Protein AF-A0A8J5V8P0-F1 (afdb_monomer_lite)

Structure (mmCIF, N/CA/C/O backbone):
data_AF-A0A8J5V8P0-F1
#
_entry.id   AF-A0A8J5V8P0-F1
#
loop_
_atom_site.group_PDB
_atom_site.id
_atom_site.type_symbol
_atom_site.label_atom_id
_atom_site.label_alt_id
_atom_site.label_comp_id
_atom_site.label_asym_id
_atom_site.label_entity_id
_atom_site.label_seq_id
_atom_site.pdbx_PDB_ins_code
_atom_site.Cartn_x
_atom_site.Cartn_y
_atom_site.Cartn_z
_atom_site.occupancy
_atom_site.B_iso_or_equiv
_atom_site.auth_seq_id
_atom_site.auth_comp_id
_atom_site.auth_asym_id
_atom_site.auth_atom_id
_atom_site.pdbx_PDB_model_num
ATOM 1 N N . MET A 1 1 ? 22.156 -5.885 4.836 1.00 33.47 1 MET A N 1
ATOM 2 C CA . MET A 1 1 ? 21.157 -5.401 3.864 1.00 33.47 1 MET A CA 1
ATOM 3 C C . MET A 1 1 ? 20.219 -6.574 3.662 1.00 33.47 1 MET A C 1
ATOM 5 O O . MET A 1 1 ? 20.551 -7.466 2.900 1.00 33.47 1 MET A O 1
ATOM 9 N N . HIS A 1 2 ? 19.222 -6.692 4.543 1.00 34.50 2 HIS A N 1
ATOM 10 C CA . HIS A 1 2 ? 18.381 -7.885 4.641 1.00 34.50 2 HIS A CA 1
ATOM 11 C C . HIS A 1 2 ? 17.241 -7.813 3.626 1.00 34.50 2 HIS A C 1
ATOM 13 O O . HIS A 1 2 ? 16.624 -6.762 3.478 1.00 34.50 2 HIS A O 1
ATOM 19 N N . ASP A 1 3 ? 17.103 -8.930 2.918 1.00 39.59 3 ASP A N 1
ATOM 20 C CA . ASP A 1 3 ? 15.927 -9.503 2.268 1.00 39.59 3 ASP A CA 1
ATOM 21 C C . ASP A 1 3 ? 14.736 -8.569 2.027 1.00 39.59 3 ASP A C 1
ATOM 23 O O . ASP A 1 3 ? 13.999 -8.210 2.939 1.00 39.59 3 ASP A O 1
ATOM 27 N N . MET A 1 4 ? 14.535 -8.182 0.766 1.00 44.69 4 MET A N 1
ATOM 28 C CA . MET A 1 4 ? 13.279 -7.572 0.312 1.00 44.69 4 MET A CA 1
ATOM 29 C C . MET A 1 4 ? 12.428 -8.575 -0.479 1.00 44.69 4 MET A C 1
ATOM 31 O O . MET A 1 4 ? 11.657 -8.164 -1.345 1.00 44.69 4 MET A O 1
ATOM 35 N N . SER A 1 5 ? 12.598 -9.880 -0.255 1.00 44.44 5 SER A N 1
ATOM 36 C CA . SER A 1 5 ? 11.731 -10.884 -0.873 1.00 44.44 5 SER A CA 1
ATOM 37 C C . SER A 1 5 ? 10.332 -10.908 -0.247 1.00 44.44 5 SER A C 1
ATOM 39 O O . SER A 1 5 ? 9.382 -11.322 -0.909 1.00 44.44 5 SER A O 1
ATOM 41 N N . ASP A 1 6 ? 10.174 -10.425 0.994 1.00 51.38 6 ASP A N 1
ATOM 42 C CA . ASP A 1 6 ? 9.028 -10.827 1.809 1.00 51.38 6 ASP A CA 1
ATOM 43 C C . ASP A 1 6 ? 8.170 -9.640 2.291 1.00 51.38 6 ASP A C 1
ATOM 45 O O . ASP A 1 6 ? 8.634 -8.655 2.869 1.00 51.38 6 ASP A O 1
ATOM 49 N N . VAL A 1 7 ? 6.865 -9.774 2.027 1.00 54.25 7 VAL A N 1
ATOM 50 C CA . VAL A 1 7 ? 5.741 -8.956 2.505 1.00 54.25 7 VAL A CA 1
ATOM 51 C C . VAL A 1 7 ? 5.763 -7.512 2.040 1.00 54.25 7 VAL A C 1
ATOM 53 O O . VAL A 1 7 ? 5.913 -6.593 2.833 1.00 54.25 7 VAL A O 1
ATOM 56 N N . ALA A 1 8 ? 5.479 -7.311 0.755 1.00 61.09 8 ALA A N 1
ATOM 57 C CA . ALA A 1 8 ? 4.947 -6.037 0.304 1.00 61.09 8 ALA A CA 1
ATOM 58 C C . ALA A 1 8 ? 3.469 -5.921 0.750 1.00 61.09 8 ALA A C 1
ATOM 60 O O . ALA A 1 8 ? 2.645 -6.774 0.413 1.00 61.09 8 ALA A O 1
ATOM 61 N N . ALA A 1 9 ? 3.147 -4.916 1.564 1.00 60.56 9 ALA A N 1
ATOM 62 C CA . ALA A 1 9 ? 1.804 -4.622 2.040 1.00 60.56 9 ALA A CA 1
ATOM 63 C C . ALA A 1 9 ? 1.258 -3.369 1.361 1.00 60.56 9 ALA A C 1
ATOM 65 O O . ALA A 1 9 ? 1.939 -2.346 1.337 1.00 60.56 9 ALA A O 1
ATOM 66 N N . VAL A 1 10 ? 0.033 -3.451 0.833 1.00 64.38 10 VAL A N 1
ATOM 67 C CA . VAL A 1 10 ? -0.697 -2.280 0.329 1.00 64.38 10 VAL A CA 1
ATOM 68 C C . VAL A 1 10 ? -1.706 -1.825 1.369 1.00 64.38 10 VAL A C 1
ATOM 70 O O . VAL A 1 10 ? -2.590 -2.601 1.725 1.00 64.38 10 VAL A O 1
ATOM 73 N N . LEU A 1 11 ? -1.562 -0.585 1.845 1.00 67.50 11 LEU A N 1
ATOM 74 C CA . LEU A 1 11 ? -2.551 0.089 2.688 1.00 67.50 11 LEU A CA 1
ATOM 75 C C . LEU A 1 11 ? -3.525 0.866 1.811 1.00 67.50 11 LEU A C 1
ATOM 77 O O . LEU A 1 11 ? -3.065 1.704 1.033 1.00 67.50 11 LEU A O 1
ATOM 81 N N . ALA A 1 12 ? -4.831 0.644 1.974 1.00 66.19 12 ALA A N 1
ATOM 82 C CA . ALA A 1 12 ? -5.806 1.386 1.189 1.00 66.19 12 ALA A CA 1
ATOM 83 C C . ALA A 1 12 ? -7.107 1.749 1.898 1.00 66.19 12 ALA A C 1
ATOM 85 O O . ALA A 1 12 ? -7.633 0.923 2.642 1.00 66.19 12 ALA A O 1
ATOM 86 N N . ARG A 1 13 ? -7.554 3.001 1.658 1.00 67.81 13 ARG A N 1
ATOM 87 C CA . ARG A 1 13 ? -8.943 3.518 1.564 1.00 67.81 13 ARG A CA 1
ATOM 88 C C . ARG A 1 13 ? -9.085 5.002 1.929 1.00 67.81 13 ARG A C 1
ATOM 90 O O . ARG A 1 13 ? -8.246 5.557 2.638 1.00 67.81 13 ARG A O 1
ATOM 97 N N . HIS A 1 14 ? -10.208 5.588 1.523 1.00 52.59 14 HIS A N 1
ATOM 98 C CA . HIS A 1 14 ? -10.797 6.790 2.111 1.00 52.59 14 HIS A CA 1
ATOM 99 C C . HIS A 1 14 ? -12.323 6.708 1.934 1.00 52.59 14 HIS A C 1
ATOM 101 O O . HIS A 1 14 ? -12.788 6.353 0.863 1.00 52.59 14 HIS A O 1
ATOM 107 N N . ASP A 1 15 ? -13.081 6.995 2.998 1.00 54.34 15 ASP A N 1
ATOM 108 C CA . ASP A 1 15 ? -14.534 7.189 2.935 1.00 54.34 15 ASP A CA 1
ATOM 109 C C . ASP A 1 15 ? -14.851 8.593 3.452 1.00 54.34 15 ASP A C 1
ATOM 111 O O . ASP A 1 15 ? -14.668 8.913 4.634 1.00 54.34 15 ASP A O 1
ATOM 115 N N . GLY A 1 16 ? -15.344 9.435 2.546 1.00 51.09 16 GLY A N 1
ATOM 116 C CA . GLY A 1 16 ? -15.929 10.732 2.846 1.00 51.09 16 GLY A CA 1
ATOM 117 C C . GLY A 1 16 ? -17.328 10.586 3.443 1.00 51.09 16 GLY A C 1
ATOM 118 O O . GLY A 1 16 ? -18.313 10.853 2.768 1.00 51.09 16 GLY A O 1
ATOM 119 N N . ALA A 1 17 ? -17.434 10.199 4.715 1.00 39.53 17 ALA A N 1
ATOM 120 C CA . ALA A 1 17 ? -18.663 10.352 5.495 1.00 39.53 17 ALA A CA 1
ATOM 121 C C . ALA A 1 17 ? -18.361 10.436 7.003 1.00 39.53 17 ALA A C 1
ATOM 123 O O . ALA A 1 17 ? -18.169 9.433 7.679 1.00 39.53 17 ALA A O 1
ATOM 124 N N . GLY A 1 18 ? -18.325 11.667 7.525 1.00 43.88 18 GLY A N 1
ATOM 125 C CA . GLY A 1 18 ? -18.619 12.003 8.923 1.00 43.88 18 GLY A CA 1
ATOM 126 C C . GLY A 1 18 ? -17.993 11.139 10.025 1.00 43.88 18 GLY A C 1
ATOM 127 O O . GLY A 1 18 ? -18.714 10.463 10.754 1.00 43.88 18 GLY A O 1
ATOM 128 N N . VAL A 1 19 ? -16.684 11.255 10.265 1.00 42.09 19 VAL A N 1
ATOM 129 C CA . VAL A 1 19 ? -16.120 10.837 11.559 1.00 42.09 19 VAL A CA 1
ATOM 130 C C . VAL A 1 19 ? -16.446 11.919 12.589 1.00 42.09 19 VAL A C 1
ATOM 132 O O . VAL A 1 19 ? -15.831 12.988 12.620 1.00 42.09 19 VAL A O 1
ATOM 135 N N . GLY A 1 20 ? -17.444 11.649 13.432 1.00 34.03 20 GLY A N 1
ATOM 136 C CA . GLY A 1 20 ? -17.683 12.416 14.648 1.00 34.03 20 GLY A CA 1
ATOM 137 C C . GLY A 1 20 ? -16.396 12.499 15.470 1.00 34.03 20 GLY A C 1
ATOM 138 O O . GLY A 1 20 ? -15.723 11.494 15.695 1.00 34.03 20 GLY A O 1
ATOM 139 N N . ARG A 1 21 ? -16.032 13.712 15.899 1.00 29.33 21 ARG A N 1
ATOM 140 C CA . ARG A 1 21 ? -14.901 13.947 16.804 1.00 29.33 21 ARG A CA 1
ATOM 141 C C . ARG A 1 21 ? -15.061 13.078 18.054 1.00 29.33 21 ARG A C 1
ATOM 143 O O . ARG A 1 21 ? -15.864 13.397 18.927 1.00 29.33 21 ARG A O 1
ATOM 150 N N . VAL A 1 22 ? -14.257 12.028 18.179 1.00 31.70 22 VAL A N 1
ATOM 151 C CA . VAL A 1 22 ? -14.057 11.353 19.463 1.00 31.70 22 VAL A CA 1
ATOM 152 C C . VAL A 1 22 ? -13.066 12.196 20.260 1.00 31.70 22 VAL A C 1
ATOM 154 O O . VAL A 1 22 ? -11.859 12.163 20.027 1.00 31.70 22 VAL A O 1
ATOM 157 N N . SER A 1 23 ? -13.573 13.000 21.195 1.00 24.03 23 SER A N 1
ATOM 158 C CA . SER A 1 23 ? -12.731 13.654 22.198 1.00 24.03 23 SER A CA 1
ATOM 159 C C . SER A 1 23 ? -12.253 12.616 23.211 1.00 24.03 23 SER A C 1
ATOM 161 O O . SER A 1 23 ? -12.976 12.254 24.137 1.00 24.03 23 SER A O 1
ATOM 163 N N . VAL A 1 24 ? -11.010 12.160 23.064 1.00 30.67 24 VAL A N 1
ATOM 164 C CA . VAL A 1 24 ? -10.330 11.387 24.107 1.00 30.67 24 VAL A CA 1
ATOM 165 C C . VAL A 1 24 ? -9.897 12.354 25.209 1.00 30.67 24 VAL A C 1
ATOM 167 O O . VAL A 1 24 ? -8.993 13.169 25.032 1.00 30.67 24 VAL A O 1
ATOM 170 N N . ARG A 1 25 ? -10.566 12.283 26.363 1.00 27.81 25 ARG A N 1
ATOM 171 C CA . ARG A 1 25 ? -10.170 13.004 27.578 1.00 27.81 25 ARG A CA 1
ATOM 172 C C . ARG A 1 25 ? -9.088 12.190 28.289 1.00 27.81 25 ARG A C 1
ATOM 174 O O . ARG A 1 25 ? -9.376 11.130 28.840 1.00 27.81 25 ARG A O 1
ATOM 181 N N . ALA A 1 26 ? -7.853 12.684 28.285 1.00 28.78 26 ALA A N 1
ATOM 182 C CA . ALA A 1 26 ? -6.783 12.124 29.102 1.00 28.78 26 ALA A CA 1
ATOM 183 C C . ALA A 1 26 ? -7.114 12.319 30.594 1.00 28.78 26 ALA A C 1
ATOM 185 O O . ALA A 1 26 ? -7.345 13.446 31.035 1.00 28.78 26 ALA A O 1
ATOM 186 N N . ARG A 1 27 ? -7.135 11.234 31.377 1.00 30.73 27 ARG A N 1
ATOM 187 C CA . ARG A 1 27 ? -6.995 11.311 32.839 1.00 30.73 27 ARG A CA 1
ATOM 188 C C . ARG A 1 27 ? -5.546 11.020 33.194 1.00 30.73 27 ARG A C 1
ATOM 190 O O . ARG A 1 27 ? -4.988 10.024 32.743 1.00 30.73 27 ARG A O 1
ATOM 197 N N . SER A 1 28 ? -4.958 11.892 34.005 1.00 34.12 28 SER A N 1
ATOM 198 C CA . SER A 1 28 ? -3.708 11.618 34.699 1.00 34.12 28 SER A CA 1
ATOM 199 C C . SER A 1 28 ? -3.987 10.740 35.919 1.00 34.12 28 SER A C 1
ATOM 201 O O . SER A 1 28 ? -4.984 10.950 36.606 1.00 34.12 28 SER A O 1
ATOM 203 N N . GLN A 1 29 ? -3.100 9.779 36.186 1.00 32.50 29 GLN A N 1
ATOM 204 C CA . GLN A 1 29 ? -2.496 9.571 37.506 1.00 32.50 29 GLN A CA 1
ATOM 205 C C . GLN A 1 29 ? -1.379 8.512 37.438 1.00 32.50 29 GLN A C 1
ATOM 207 O O . GLN A 1 29 ? -1.622 7.356 37.123 1.00 32.50 29 GLN A O 1
ATOM 212 N N . GLY A 1 30 ? -0.156 8.975 37.729 1.00 30.94 30 GLY A N 1
ATOM 213 C CA . GLY A 1 30 ? 0.792 8.383 38.683 1.00 30.94 30 GLY A CA 1
ATOM 214 C C . GLY A 1 30 ? 1.362 6.979 38.453 1.00 30.94 30 GLY A C 1
ATOM 215 O O . GLY A 1 30 ? 0.676 5.988 38.658 1.00 30.94 30 GLY A O 1
ATOM 216 N N . GLY A 1 31 ? 2.683 6.914 38.224 1.00 28.61 31 GLY A N 1
ATOM 217 C CA . GLY A 1 31 ? 3.507 5.732 38.516 1.00 28.61 31 GLY A CA 1
ATOM 218 C C . GLY A 1 31 ? 4.572 5.437 37.460 1.00 28.61 31 GLY A C 1
ATOM 219 O O . GLY A 1 31 ? 4.345 4.635 36.560 1.00 28.61 31 GLY A O 1
ATOM 220 N N . VAL A 1 32 ? 5.752 6.063 37.560 1.00 35.59 32 VAL A N 1
ATOM 221 C CA . VAL A 1 32 ? 6.897 5.751 36.687 1.00 35.59 32 VAL A CA 1
ATOM 222 C C . VAL A 1 32 ? 7.542 4.447 37.161 1.00 35.59 32 VAL A C 1
ATOM 224 O O . VAL A 1 32 ? 8.416 4.443 38.023 1.00 35.59 32 VAL A O 1
ATOM 227 N N . HIS A 1 33 ? 7.111 3.329 36.585 1.00 33.06 33 HIS A N 1
ATOM 228 C CA . HIS A 1 33 ? 7.905 2.107 36.536 1.00 33.06 33 HIS A CA 1
ATOM 229 C C . HIS A 1 33 ? 8.663 2.117 35.208 1.00 33.06 33 HIS A C 1
ATOM 231 O O . HIS A 1 33 ? 8.038 2.034 34.156 1.00 33.06 33 HIS A O 1
ATOM 237 N N . VAL A 1 34 ? 9.991 2.270 35.240 1.00 38.91 34 VAL A N 1
ATOM 238 C CA . VAL A 1 34 ? 10.834 2.196 34.036 1.00 38.91 34 VAL A CA 1
ATOM 239 C C . VAL A 1 34 ? 10.997 0.720 33.667 1.00 38.91 34 VAL A C 1
ATOM 241 O O . VAL A 1 34 ? 11.740 0.015 34.356 1.00 38.91 34 VAL A O 1
ATOM 244 N N . PRO A 1 35 ? 10.350 0.212 32.602 1.00 37.72 35 PRO A N 1
ATOM 245 C CA . PRO A 1 35 ? 10.582 -1.152 32.173 1.00 37.72 35 PRO A CA 1
ATOM 246 C C . PRO A 1 35 ? 11.964 -1.209 31.523 1.00 37.72 35 PRO A C 1
ATOM 248 O O . PRO A 1 35 ? 12.377 -0.302 30.792 1.00 37.72 35 PRO A O 1
ATOM 251 N N . ARG A 1 36 ? 12.684 -2.305 31.763 1.00 38.53 36 ARG A N 1
ATOM 252 C CA . ARG A 1 36 ? 13.880 -2.649 30.989 1.00 38.53 36 ARG A CA 1
ATOM 253 C C . ARG A 1 36 ? 13.538 -2.563 29.500 1.00 38.53 36 ARG A C 1
ATOM 255 O O . ARG A 1 36 ? 12.527 -3.123 29.083 1.00 38.53 36 ARG A O 1
ATOM 262 N N . ARG A 1 37 ? 14.368 -1.840 28.732 1.00 33.25 37 ARG A N 1
ATOM 263 C CA . ARG A 1 37 ? 14.185 -1.607 27.288 1.00 33.25 37 ARG A CA 1
ATOM 264 C C . ARG A 1 37 ? 13.718 -2.901 26.607 1.00 33.25 37 ARG A C 1
ATOM 266 O O . ARG A 1 37 ? 14.474 -3.876 26.644 1.00 33.25 37 ARG A O 1
ATOM 273 N N . PRO A 1 38 ? 12.524 -2.939 25.989 1.00 36.78 38 PRO A N 1
ATOM 274 C CA . PRO A 1 38 ? 12.151 -4.096 25.202 1.00 36.78 38 PRO A CA 1
ATOM 275 C C . PRO A 1 38 ? 13.156 -4.230 24.057 1.00 36.78 38 PRO A C 1
ATOM 277 O O . PRO A 1 38 ? 13.601 -3.235 23.473 1.00 36.78 38 PRO A O 1
ATOM 280 N N . ARG A 1 39 ? 13.541 -5.473 23.754 1.00 44.94 39 ARG A N 1
ATOM 281 C CA . ARG A 1 39 ? 14.203 -5.797 22.486 1.00 44.94 39 ARG A CA 1
ATOM 282 C C . ARG A 1 39 ? 13.396 -5.130 21.371 1.00 44.94 39 ARG A C 1
ATOM 284 O O . ARG A 1 39 ? 12.169 -5.208 21.405 1.00 44.94 39 ARG A O 1
ATOM 291 N N . ARG A 1 40 ? 14.073 -4.436 20.443 1.00 41.78 40 ARG A N 1
ATOM 292 C CA . ARG A 1 40 ? 13.408 -3.776 19.307 1.00 41.78 40 ARG A CA 1
ATOM 293 C C . ARG A 1 40 ? 12.421 -4.785 18.704 1.00 41.78 40 ARG A C 1
ATOM 295 O O . ARG A 1 40 ? 12.871 -5.883 18.369 1.00 41.78 40 ARG A O 1
ATOM 302 N N . PRO A 1 41 ? 11.116 -4.476 18.630 1.00 47.97 41 PRO A N 1
ATOM 303 C CA . PRO A 1 41 ? 10.186 -5.362 17.951 1.00 47.97 41 PRO A CA 1
ATOM 304 C C . PRO A 1 41 ? 10.675 -5.553 16.514 1.00 47.97 41 PRO A C 1
ATOM 306 O O . PRO A 1 41 ? 11.226 -4.620 15.920 1.00 47.97 41 PRO A O 1
ATOM 309 N N . ALA A 1 42 ? 10.507 -6.760 15.970 1.00 60.81 42 ALA A N 1
ATOM 310 C CA . ALA A 1 42 ? 10.681 -6.975 14.537 1.00 60.81 42 ALA A CA 1
ATOM 311 C C . ALA A 1 42 ? 9.843 -5.924 13.787 1.00 60.81 42 ALA A C 1
ATOM 313 O O . ALA A 1 42 ? 8.750 -5.577 14.243 1.00 60.81 42 ALA A O 1
ATOM 314 N N . ALA A 1 43 ? 10.357 -5.374 12.689 1.00 59.94 43 ALA A N 1
ATOM 315 C CA . ALA A 1 43 ? 9.729 -4.236 12.015 1.00 59.94 43 ALA A CA 1
ATOM 316 C C . ALA A 1 43 ? 8.258 -4.517 11.621 1.00 59.94 43 ALA A C 1
ATOM 318 O O . ALA A 1 43 ? 7.399 -3.665 11.850 1.00 59.94 43 ALA A O 1
ATOM 319 N N . GLY A 1 44 ? 7.920 -5.757 11.247 1.00 63.78 44 GLY A N 1
ATOM 320 C CA . GLY A 1 44 ? 6.532 -6.187 11.030 1.00 63.78 44 GLY A CA 1
ATOM 321 C C . GLY A 1 44 ? 5.622 -6.085 12.266 1.00 63.78 44 GLY A C 1
ATOM 322 O O . GLY A 1 44 ? 4.456 -5.710 12.147 1.00 63.78 44 GLY A O 1
ATOM 323 N N . ALA A 1 45 ? 6.140 -6.328 13.475 1.00 72.38 45 ALA A N 1
ATOM 324 C CA . ALA A 1 45 ? 5.380 -6.143 14.714 1.00 72.38 45 ALA A CA 1
ATOM 325 C C . ALA A 1 45 ? 5.161 -4.656 15.039 1.00 72.38 45 ALA A C 1
ATOM 327 O O . ALA A 1 45 ? 4.098 -4.284 15.537 1.00 72.38 45 ALA A O 1
ATOM 328 N N . ALA A 1 46 ? 6.136 -3.795 14.724 1.00 78.25 46 ALA A N 1
ATOM 329 C CA . ALA A 1 46 ? 5.976 -2.347 14.855 1.00 78.25 46 ALA A CA 1
ATOM 330 C C . ALA A 1 46 ? 4.914 -1.815 13.882 1.00 78.25 46 ALA A C 1
ATOM 332 O O . ALA A 1 46 ? 4.076 -1.005 14.272 1.00 78.25 46 ALA A O 1
ATOM 333 N N . LEU A 1 47 ? 4.909 -2.314 12.644 1.00 81.25 47 LEU A N 1
ATOM 334 C CA . LEU A 1 47 ? 3.907 -1.962 11.649 1.00 81.25 47 LEU A CA 1
ATOM 335 C C . LEU A 1 47 ? 2.505 -2.456 12.052 1.00 81.25 47 LEU A C 1
ATOM 337 O O . LEU A 1 47 ? 1.545 -1.694 12.006 1.00 81.25 47 LEU A O 1
ATOM 341 N N . GLY A 1 48 ? 2.382 -3.692 12.543 1.00 84.56 48 GLY A N 1
ATOM 342 C CA . GLY A 1 48 ? 1.105 -4.208 13.049 1.00 84.56 48 GLY A CA 1
ATOM 343 C C . GLY A 1 48 ? 0.535 -3.383 14.206 1.00 84.56 48 GLY A C 1
ATOM 344 O O . GLY A 1 48 ? -0.671 -3.149 14.270 1.00 84.56 48 GLY A O 1
ATOM 345 N N . ALA A 1 49 ? 1.400 -2.887 15.093 1.00 87.06 49 ALA A N 1
ATOM 346 C CA . ALA A 1 49 ? 0.983 -2.087 16.238 1.00 87.06 49 ALA A CA 1
ATOM 347 C C . ALA A 1 49 ? 0.351 -0.741 15.846 1.00 87.06 49 ALA A C 1
ATOM 349 O O . ALA A 1 49 ? -0.561 -0.298 16.542 1.00 87.06 49 ALA A O 1
ATOM 350 N N . ILE A 1 50 ? 0.784 -0.097 14.751 1.00 90.00 50 ILE A N 1
ATOM 351 C CA . ILE A 1 50 ? 0.212 1.203 14.354 1.00 90.00 50 ILE A CA 1
ATOM 352 C C . ILE A 1 50 ? -1.212 1.089 13.807 1.00 90.00 50 ILE A C 1
ATOM 354 O O . ILE A 1 50 ? -1.968 2.053 13.880 1.00 90.00 50 ILE A O 1
ATOM 358 N N . PHE A 1 51 ? -1.583 -0.079 13.282 1.00 88.69 51 PHE A N 1
ATOM 359 C CA . PHE A 1 51 ? -2.895 -0.319 12.685 1.00 88.69 51 PHE A CA 1
ATOM 360 C C . PHE A 1 51 ? -3.967 -0.709 13.701 1.00 88.69 51 PHE A C 1
ATOM 362 O O . PHE A 1 51 ? -5.155 -0.533 13.441 1.00 88.69 51 PHE A O 1
ATOM 369 N N . ARG A 1 52 ? -3.566 -1.221 14.867 1.00 89.38 52 ARG A N 1
ATOM 370 C CA . ARG A 1 52 ? -4.497 -1.646 15.916 1.00 89.38 52 ARG A CA 1
ATOM 371 C C . ARG A 1 52 ? -5.382 -0.477 16.370 1.00 89.38 52 ARG A C 1
ATOM 373 O O . ARG A 1 52 ? -4.872 0.614 16.630 1.00 89.38 52 ARG A O 1
ATOM 380 N N . GLY A 1 53 ? -6.688 -0.712 16.495 1.00 89.00 53 GLY A N 1
ATOM 381 C CA . GLY A 1 53 ? -7.672 0.300 16.897 1.00 89.00 53 GLY A CA 1
ATOM 382 C C . GLY A 1 53 ? -8.124 1.237 15.772 1.00 89.00 53 GLY A C 1
ATOM 383 O O . GLY A 1 53 ? -8.860 2.187 16.031 1.00 89.00 53 GLY A O 1
ATOM 384 N N . HIS A 1 54 ? -7.667 1.000 14.541 1.00 89.94 54 HIS A N 1
ATOM 385 C CA . HIS A 1 54 ? -8.063 1.737 13.341 1.00 89.94 54 HIS A CA 1
ATOM 386 C C . HIS A 1 54 ? -8.729 0.795 12.331 1.00 89.94 54 HIS A C 1
ATOM 388 O O . HIS A 1 54 ? -8.613 0.982 11.120 1.00 89.94 54 HIS A O 1
ATOM 394 N N . GLU A 1 55 ? -9.363 -0.272 12.817 1.00 86.88 55 GLU A N 1
ATOM 395 C CA . GLU A 1 55 ? -10.020 -1.279 11.996 1.00 86.88 55 GLU A CA 1
ATOM 396 C C . GLU A 1 55 ? -11.083 -0.624 11.131 1.00 86.88 55 GLU A C 1
ATOM 398 O O . GLU A 1 55 ? -11.882 0.190 11.594 1.00 86.88 55 GLU A O 1
ATOM 403 N N . GLY A 1 56 ? -11.057 -0.961 9.844 1.00 86.44 56 GLY A N 1
ATOM 404 C CA . GLY A 1 56 ? -11.844 -0.217 8.888 1.00 86.44 56 GLY A CA 1
ATOM 405 C C . GLY A 1 56 ? -11.485 1.262 8.961 1.00 86.44 56 GLY A C 1
ATOM 406 O O . GLY A 1 56 ? -12.400 2.057 9.089 1.00 86.44 56 GLY A O 1
ATOM 407 N N . LEU A 1 57 ? -10.194 1.612 8.903 1.00 88.56 57 LEU A N 1
ATOM 408 C CA . LEU A 1 57 ? -9.590 2.801 8.268 1.00 88.56 57 LEU A CA 1
ATOM 409 C C . LEU A 1 57 ? -8.599 2.394 7.166 1.00 88.56 57 LEU A C 1
ATOM 411 O O . LEU A 1 57 ? -8.013 3.246 6.506 1.00 88.56 57 LEU A O 1
ATOM 415 N N . PHE A 1 58 ? -8.438 1.090 6.946 1.00 90.19 58 PHE A N 1
ATOM 416 C CA . PHE A 1 58 ? -7.516 0.534 5.977 1.00 90.19 58 PHE A CA 1
ATOM 417 C C . PHE A 1 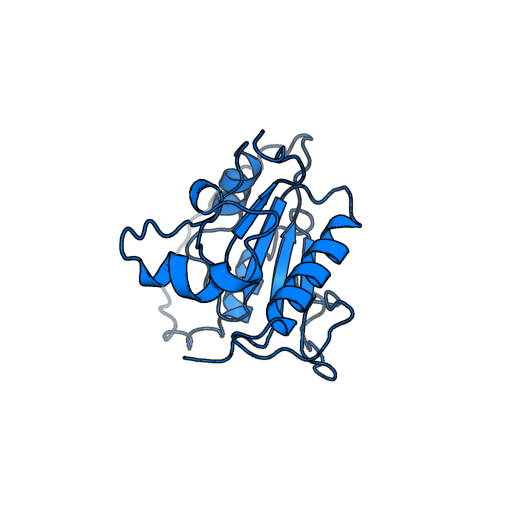58 ? -7.896 -0.887 5.541 1.00 90.19 58 PHE A C 1
ATOM 419 O O . PHE A 1 58 ? -8.579 -1.614 6.266 1.00 90.19 58 PHE A O 1
ATOM 426 N N . SER A 1 59 ? -7.345 -1.291 4.403 1.00 90.69 59 SER A N 1
ATOM 427 C CA . SER A 1 59 ? -7.218 -2.669 3.934 1.00 90.69 59 SER A CA 1
ATOM 428 C C . SER A 1 59 ? -5.738 -3.025 3.802 1.00 90.69 59 SER A C 1
ATOM 430 O O . SER A 1 59 ? -4.945 -2.171 3.414 1.00 90.69 59 SER A O 1
ATOM 432 N N . VAL A 1 60 ? -5.366 -4.264 4.145 1.00 91.44 60 VAL A N 1
ATOM 433 C CA . VAL A 1 60 ? -4.007 -4.807 3.973 1.00 91.44 60 VAL A CA 1
ATOM 434 C C . VAL A 1 60 ? -4.065 -5.998 3.026 1.00 91.44 60 VAL A C 1
ATOM 436 O O . VAL A 1 60 ? -4.927 -6.864 3.173 1.00 91.44 60 VAL A O 1
ATOM 439 N N . TYR A 1 61 ? -3.110 -6.054 2.105 1.00 92.44 61 TYR A N 1
ATOM 440 C CA . TYR A 1 61 ? -2.868 -7.171 1.193 1.00 92.44 61 TYR A CA 1
ATOM 441 C C . TYR A 1 61 ? -1.417 -7.584 1.336 1.00 92.44 61 TYR A C 1
ATOM 443 O O . TYR A 1 61 ? -0.570 -6.702 1.363 1.00 92.44 61 TYR A O 1
ATOM 451 N N . VAL A 1 62 ? -1.122 -8.877 1.431 1.00 91.56 62 VAL A N 1
ATOM 452 C CA . VAL A 1 62 ? 0.241 -9.369 1.651 1.00 91.56 62 VAL A CA 1
ATOM 453 C C . VAL A 1 62 ? 0.659 -10.324 0.547 1.00 91.56 62 VAL A C 1
ATOM 455 O O . VAL A 1 62 ? -0.011 -11.322 0.298 1.00 91.56 62 VAL A O 1
ATOM 458 N N . HIS A 1 63 ? 1.808 -10.050 -0.061 1.00 90.94 63 HIS A N 1
ATOM 459 C CA . HIS A 1 63 ? 2.496 -10.988 -0.934 1.00 90.94 63 HIS A CA 1
ATOM 460 C C . HIS A 1 63 ? 3.646 -11.645 -0.168 1.00 90.94 63 HIS A C 1
ATOM 462 O O . HIS A 1 63 ? 4.506 -10.944 0.359 1.00 90.94 63 HIS A O 1
ATOM 468 N N . ALA A 1 64 ? 3.676 -12.972 -0.117 1.00 87.44 64 ALA A N 1
ATOM 469 C CA . ALA A 1 64 ? 4.724 -13.734 0.562 1.00 87.44 64 ALA A CA 1
ATOM 470 C C . ALA A 1 64 ? 5.150 -14.929 -0.303 1.00 87.44 64 ALA A C 1
ATOM 472 O O . ALA A 1 64 ? 4.310 -15.426 -1.059 1.00 87.44 64 ALA A O 1
ATOM 473 N N . PRO A 1 65 ? 6.402 -15.411 -0.210 1.00 82.12 65 PRO A N 1
ATOM 474 C CA . PRO A 1 65 ? 6.871 -16.534 -1.015 1.00 82.12 65 PRO A CA 1
ATOM 475 C C . PRO A 1 65 ? 5.926 -17.744 -0.965 1.00 82.12 65 PRO A C 1
ATOM 477 O O . PRO A 1 65 ? 5.328 -18.023 0.083 1.00 82.12 65 PRO A O 1
ATOM 480 N N . PRO A 1 66 ? 5.767 -18.486 -2.074 1.00 82.00 66 PRO A N 1
ATOM 481 C CA . PRO A 1 66 ? 4.986 -19.715 -2.095 1.00 82.00 66 PRO A CA 1
ATOM 482 C C . PRO A 1 66 ? 5.388 -20.676 -0.969 1.00 82.00 66 PRO A C 1
ATOM 484 O O . PRO A 1 66 ? 6.559 -20.968 -0.756 1.00 82.00 66 PRO A O 1
ATOM 487 N N . GLY A 1 67 ? 4.399 -21.179 -0.230 1.00 80.44 67 GLY A N 1
ATOM 488 C CA . GLY A 1 67 ? 4.633 -22.069 0.912 1.00 80.44 67 GLY A CA 1
ATOM 489 C C . GLY A 1 67 ? 4.926 -21.355 2.236 1.00 80.44 67 GLY A C 1
ATOM 490 O O . GLY A 1 67 ? 4.854 -21.997 3.283 1.00 80.44 67 GLY A O 1
ATOM 491 N N . MET A 1 68 ? 5.164 -20.037 2.235 1.00 82.69 68 MET A N 1
ATOM 492 C CA . MET A 1 68 ? 5.189 -19.256 3.469 1.00 82.69 68 MET A CA 1
ATOM 493 C C . MET A 1 68 ? 3.765 -19.080 4.008 1.00 82.69 68 MET A C 1
ATOM 495 O O . MET A 1 68 ? 2.885 -18.539 3.334 1.00 82.69 68 MET A O 1
ATOM 499 N N . VAL A 1 69 ? 3.560 -19.506 5.256 1.00 79.38 69 VAL A N 1
ATOM 500 C CA . VAL A 1 69 ? 2.309 -19.309 5.994 1.00 79.38 69 VAL A CA 1
ATOM 501 C C . VAL A 1 69 ? 2.481 -18.153 6.969 1.00 79.38 69 VAL A C 1
ATOM 503 O O . VAL A 1 69 ? 3.295 -18.216 7.891 1.00 79.38 69 VAL A O 1
ATOM 506 N N . ILE A 1 70 ? 1.673 -17.107 6.802 1.00 81.19 70 ILE A N 1
ATOM 507 C CA . ILE A 1 70 ? 1.643 -15.970 7.726 1.00 81.19 70 ILE A CA 1
ATOM 508 C C . ILE A 1 70 ? 0.893 -16.384 8.995 1.00 81.19 70 ILE A C 1
ATOM 510 O O . ILE A 1 70 ? -0.336 -16.332 9.062 1.00 81.19 70 ILE A O 1
ATOM 514 N N . ASN A 1 71 ? 1.646 -16.810 10.009 1.00 83.69 71 ASN A N 1
ATOM 515 C CA . ASN A 1 71 ? 1.099 -17.215 11.299 1.00 83.69 71 ASN A CA 1
ATOM 516 C C . ASN A 1 71 ? 1.027 -16.023 12.263 1.00 83.69 71 ASN A C 1
ATOM 518 O O . ASN A 1 71 ? 1.955 -15.753 13.026 1.00 83.69 71 ASN A O 1
ATOM 522 N N . VAL A 1 72 ? -0.085 -15.297 12.207 1.00 86.00 72 VAL A N 1
ATOM 523 C CA . VAL A 1 72 ? -0.388 -14.169 13.095 1.00 86.00 72 VAL A CA 1
ATOM 524 C C . VAL A 1 72 ? -1.684 -14.428 13.852 1.00 86.00 72 VAL A C 1
ATOM 526 O O . VAL A 1 72 ? -2.530 -15.204 13.408 1.00 86.00 72 VAL A O 1
ATOM 529 N N . SER A 1 73 ? -1.851 -13.770 14.997 1.00 88.81 73 SER A N 1
ATOM 530 C CA . SER A 1 73 ? -3.086 -13.852 15.774 1.00 88.81 73 SER A CA 1
ATOM 531 C C . SER A 1 73 ? -4.286 -13.314 14.987 1.00 88.81 73 SER A C 1
ATOM 533 O O . SER A 1 73 ? -4.135 -12.471 14.103 1.00 88.81 73 SER A O 1
ATOM 535 N N . ASN A 1 74 ? -5.493 -13.784 15.310 1.00 89.44 74 ASN A N 1
ATOM 536 C CA . ASN A 1 74 ? -6.711 -13.403 14.582 1.00 89.44 74 ASN A CA 1
ATOM 537 C C . ASN A 1 74 ? -7.050 -11.903 14.689 1.00 89.44 74 ASN A C 1
ATOM 539 O O . ASN A 1 74 ? -7.760 -11.384 13.834 1.00 89.44 74 ASN A O 1
ATOM 543 N N . ASP A 1 75 ? -6.560 -11.214 15.724 1.00 86.94 75 ASP A N 1
ATOM 544 C CA . ASP A 1 75 ? -6.685 -9.760 15.908 1.00 86.94 75 ASP A CA 1
ATOM 545 C C . ASP A 1 75 ? -5.634 -8.958 15.120 1.00 86.94 75 ASP A C 1
ATOM 547 O O . ASP A 1 75 ? -5.652 -7.729 15.130 1.00 86.94 75 ASP A O 1
ATOM 551 N N . SER A 1 76 ? -4.692 -9.630 14.454 1.00 88.19 76 SER A N 1
ATOM 552 C CA . SER A 1 76 ? -3.657 -8.970 13.666 1.00 88.19 76 SER A CA 1
ATOM 553 C C . SER A 1 76 ? -4.243 -8.349 12.394 1.00 88.19 76 SER A C 1
ATOM 555 O O . SER A 1 76 ? -4.999 -9.014 11.681 1.00 88.19 76 SER A O 1
ATOM 557 N N . PRO A 1 77 ? -3.812 -7.133 12.005 1.00 86.56 77 PRO A N 1
ATOM 558 C CA . PRO A 1 77 ? -4.201 -6.531 10.727 1.00 86.56 77 PRO A CA 1
ATOM 559 C C . PRO A 1 77 ? -3.764 -7.368 9.513 1.00 86.56 77 PRO A C 1
ATOM 561 O O . PRO A 1 77 ? -4.337 -7.223 8.437 1.00 86.56 77 PRO A O 1
ATOM 564 N N . PHE A 1 78 ? -2.784 -8.263 9.680 1.00 88.69 78 PHE A N 1
ATOM 565 C CA . PHE A 1 78 ? -2.270 -9.151 8.632 1.00 88.69 78 PHE A CA 1
ATOM 566 C C . PHE A 1 78 ? -2.999 -10.502 8.558 1.00 88.69 78 PHE A C 1
ATOM 568 O O . PHE A 1 78 ? -2.719 -11.309 7.668 1.00 88.69 78 PHE A O 1
ATOM 575 N N . TYR A 1 79 ? -3.933 -10.774 9.475 1.00 89.75 79 TYR A N 1
ATOM 576 C CA . TYR A 1 79 ? -4.637 -12.050 9.520 1.00 89.75 79 TYR A CA 1
ATOM 577 C C . TYR A 1 79 ? -5.468 -12.279 8.252 1.00 89.75 79 TYR A C 1
ATOM 579 O O . TYR A 1 79 ? -6.313 -11.457 7.893 1.00 89.75 79 TYR A O 1
ATOM 587 N N . ARG A 1 80 ? -5.223 -13.410 7.572 1.00 90.19 80 ARG A N 1
ATOM 588 C CA . ARG A 1 80 ? -5.875 -13.802 6.304 1.00 90.19 80 ARG A CA 1
ATOM 589 C C . ARG A 1 80 ? -5.804 -12.729 5.207 1.00 90.19 80 ARG A C 1
ATOM 591 O O . ARG A 1 80 ? -6.730 -12.585 4.416 1.00 90.19 80 ARG A O 1
ATOM 598 N N . ARG A 1 81 ? -4.701 -11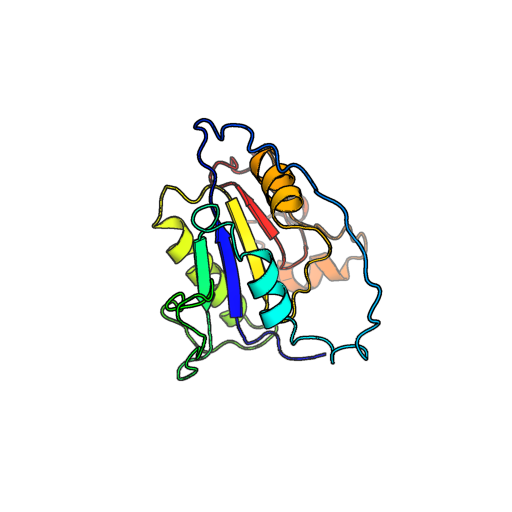.979 5.152 1.00 90.38 81 ARG A N 1
ATOM 599 C CA . ARG A 1 81 ? -4.472 -10.940 4.132 1.00 90.38 81 ARG A CA 1
ATOM 600 C C . ARG A 1 81 ? -3.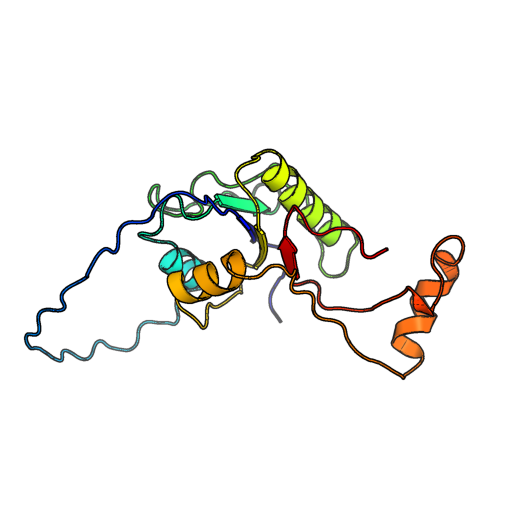562 -11.374 2.983 1.00 90.38 81 ARG A C 1
ATOM 602 O O . ARG A 1 81 ? -3.271 -10.565 2.108 1.00 90.38 81 ARG A O 1
ATOM 609 N N . GLN A 1 82 ? -3.105 -12.625 2.980 1.00 90.19 82 GLN A N 1
ATOM 610 C CA . GLN A 1 82 ? -2.210 -13.145 1.947 1.00 90.19 82 GLN A CA 1
ATOM 611 C C . GLN A 1 82 ? -2.943 -13.306 0.610 1.00 90.19 82 GLN A C 1
ATOM 613 O O . GLN A 1 82 ? -3.991 -13.948 0.546 1.00 90.19 82 GLN A O 1
ATOM 618 N N . ILE A 1 83 ? -2.381 -12.737 -0.455 1.00 91.62 83 ILE A N 1
ATOM 619 C CA . ILE A 1 83 ? -2.869 -12.895 -1.829 1.00 91.62 83 ILE A CA 1
ATOM 620 C C . ILE A 1 83 ? -2.179 -14.088 -2.512 1.00 91.62 83 ILE A C 1
ATOM 622 O O . ILE A 1 83 ? 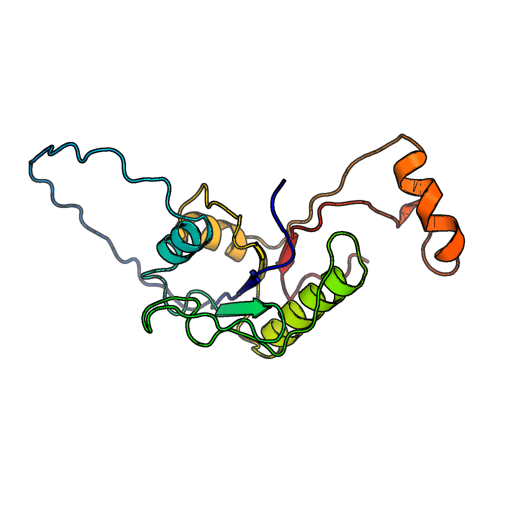-1.115 -14.527 -2.058 1.00 91.62 83 ILE A O 1
ATOM 626 N N . PRO A 1 84 ? -2.710 -14.595 -3.641 1.00 91.00 84 PRO A N 1
ATOM 627 C CA . PRO A 1 84 ? -1.973 -15.530 -4.485 1.00 91.00 84 PRO A CA 1
ATOM 628 C C . PRO A 1 84 ? -0.613 -14.946 -4.894 1.00 91.00 84 PRO A C 1
ATOM 630 O O . PRO A 1 84 ? -0.538 -13.925 -5.580 1.00 91.00 84 PRO A O 1
ATOM 633 N N . SER A 1 85 ? 0.462 -15.593 -4.448 1.00 89.62 85 SER A N 1
ATOM 634 C CA . SER A 1 85 ? 1.830 -15.069 -4.522 1.00 89.62 85 SER A CA 1
ATOM 635 C C . SER A 1 85 ? 2.739 -15.968 -5.367 1.00 89.62 85 SER A C 1
ATOM 637 O O . SER A 1 85 ? 2.415 -17.130 -5.617 1.00 89.62 85 SER A O 1
ATOM 639 N N . GLN A 1 86 ? 3.860 -15.426 -5.843 1.00 89.69 86 GLN A N 1
ATOM 640 C CA . GLN A 1 86 ? 4.890 -16.151 -6.598 1.00 89.69 86 GLN A CA 1
ATOM 641 C C . GLN A 1 86 ? 6.286 -15.850 -6.055 1.00 89.69 86 GLN A C 1
ATOM 643 O O . GLN A 1 86 ? 6.465 -14.921 -5.281 1.00 89.69 86 GLN A O 1
ATOM 648 N N . GLU A 1 87 ? 7.270 -16.653 -6.452 1.00 88.69 87 GLU A N 1
ATOM 649 C CA . GLU A 1 87 ? 8.667 -16.412 -6.090 1.00 88.69 87 GLU A CA 1
ATOM 650 C C . GLU A 1 87 ? 9.149 -15.050 -6.596 1.00 88.69 87 GLU A C 1
ATOM 652 O O . GLU A 1 87 ? 8.883 -14.653 -7.737 1.00 88.69 87 GLU A O 1
ATOM 657 N N . THR A 1 88 ? 9.895 -14.346 -5.749 1.00 84.56 88 THR A N 1
ATOM 658 C CA . THR A 1 88 ? 10.455 -13.033 -6.066 1.00 84.56 88 THR A CA 1
ATOM 659 C C . THR A 1 88 ? 11.925 -12.979 -5.716 1.00 84.56 88 THR A C 1
ATOM 661 O O . THR A 1 88 ? 12.330 -13.379 -4.632 1.00 84.56 88 THR A O 1
ATOM 664 N N . SER A 1 89 ? 12.722 -12.408 -6.615 1.00 81.75 89 SER A N 1
ATOM 665 C CA . SER A 1 89 ? 14.125 -12.101 -6.357 1.00 81.75 89 SER A CA 1
ATOM 666 C C . SER A 1 89 ? 14.364 -10.592 -6.355 1.00 81.75 89 SER A C 1
ATOM 668 O O . SER A 1 89 ? 13.734 -9.843 -7.110 1.00 81.75 89 SER A O 1
ATOM 670 N N . TRP A 1 90 ? 15.287 -10.137 -5.511 1.00 78.62 90 TRP A N 1
ATOM 671 C CA . TRP A 1 90 ? 15.656 -8.729 -5.426 1.00 78.62 90 TRP A CA 1
ATOM 672 C C . TRP A 1 90 ? 16.262 -8.220 -6.741 1.00 78.62 90 TRP A C 1
ATOM 674 O O . TRP A 1 90 ? 17.098 -8.883 -7.353 1.00 78.62 90 TRP A O 1
ATOM 684 N N . GLY A 1 91 ? 15.848 -7.028 -7.180 1.00 76.94 91 GLY A N 1
ATOM 685 C CA . GLY A 1 91 ? 16.342 -6.408 -8.417 1.00 76.94 91 GLY A CA 1
ATOM 686 C C . GLY A 1 91 ? 15.873 -7.084 -9.714 1.00 76.94 91 GLY A C 1
ATOM 687 O O . GLY A 1 91 ? 16.311 -6.695 -10.795 1.00 76.94 91 GLY A O 1
ATOM 688 N N . SER A 1 92 ? 14.983 -8.073 -9.618 1.00 83.31 92 SER A N 1
ATOM 689 C CA . SER A 1 92 ? 14.383 -8.785 -10.748 1.00 83.31 92 SER A CA 1
ATOM 690 C C . SER A 1 92 ? 12.998 -8.230 -11.097 1.00 83.31 92 SER A C 1
ATOM 692 O O . SER A 1 92 ? 12.288 -7.687 -10.249 1.00 83.31 92 SER A O 1
ATOM 694 N N . VAL A 1 93 ? 12.571 -8.447 -12.345 1.00 84.75 93 VAL A N 1
ATOM 695 C CA . VAL A 1 93 ? 11.205 -8.161 -12.825 1.00 84.75 93 VAL A CA 1
ATOM 696 C C . VAL A 1 93 ? 10.122 -8.873 -12.010 1.00 84.75 93 VAL A C 1
ATOM 6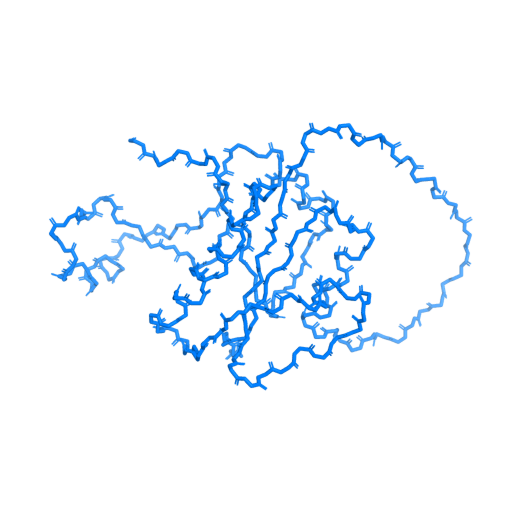98 O O . VAL A 1 93 ? 9.019 -8.356 -11.874 1.00 84.75 93 VAL A O 1
ATOM 701 N N . THR A 1 94 ? 10.451 -10.007 -11.387 1.00 87.75 94 THR A N 1
ATOM 702 C CA . THR A 1 94 ? 9.530 -10.753 -10.517 1.00 87.75 94 THR A CA 1
ATOM 703 C C . THR A 1 94 ? 9.048 -9.919 -9.331 1.00 87.75 94 THR A C 1
ATOM 705 O O . THR A 1 94 ? 7.906 -10.063 -8.911 1.00 87.75 94 THR A O 1
ATOM 708 N N . LEU A 1 95 ? 9.894 -9.023 -8.803 1.00 86.38 95 LEU A N 1
ATOM 709 C CA . LEU A 1 95 ? 9.513 -8.142 -7.697 1.00 86.38 95 LEU A CA 1
ATOM 710 C C . LEU A 1 95 ? 8.463 -7.118 -8.151 1.00 86.38 95 LEU A C 1
ATOM 712 O O . LEU A 1 95 ? 7.457 -6.924 -7.476 1.00 86.38 95 LEU A O 1
ATOM 716 N N . MET A 1 96 ? 8.639 -6.552 -9.350 1.00 87.00 96 MET A N 1
ATOM 717 C CA . MET A 1 96 ? 7.644 -5.671 -9.970 1.00 87.00 96 MET A CA 1
ATOM 718 C C . MET A 1 96 ? 6.317 -6.406 -10.209 1.00 87.00 96 MET A C 1
ATOM 720 O O . MET A 1 96 ? 5.240 -5.839 -10.034 1.00 87.00 96 MET A O 1
ATOM 724 N N . ASP A 1 97 ? 6.364 -7.679 -10.601 1.00 90.69 97 ASP A N 1
ATOM 725 C CA . ASP A 1 97 ? 5.150 -8.472 -10.796 1.00 90.69 97 ASP A CA 1
ATOM 726 C C . ASP A 1 97 ? 4.419 -8.765 -9.480 1.00 90.69 97 ASP A C 1
ATOM 728 O O . ASP A 1 97 ? 3.188 -8.826 -9.478 1.00 90.69 97 ASP A O 1
ATOM 732 N N . ALA A 1 98 ? 5.128 -8.902 -8.357 1.00 90.25 98 ALA A N 1
ATOM 733 C CA . ALA A 1 98 ? 4.511 -9.017 -7.036 1.00 90.25 98 ALA A CA 1
ATOM 734 C C . ALA A 1 98 ? 3.803 -7.721 -6.612 1.00 90.25 98 ALA A C 1
ATOM 736 O O . ALA A 1 98 ? 2.658 -7.761 -6.158 1.00 90.25 98 ALA A O 1
ATOM 737 N N . GLU A 1 99 ? 4.425 -6.563 -6.842 1.00 90.50 99 GLU A N 1
ATOM 738 C CA . GLU A 1 99 ? 3.809 -5.252 -6.594 1.00 90.50 99 GLU A CA 1
ATOM 739 C C . GLU A 1 99 ? 2.550 -5.040 -7.433 1.00 90.50 99 GLU A C 1
ATOM 741 O O . GLU A 1 99 ? 1.513 -4.627 -6.914 1.00 90.50 99 GLU A O 1
ATOM 746 N N . LYS A 1 100 ? 2.606 -5.383 -8.726 1.00 91.56 100 LYS A N 1
ATOM 747 C CA . LYS A 1 100 ? 1.438 -5.320 -9.614 1.00 91.56 100 LYS A CA 1
ATOM 748 C C . LYS A 1 100 ? 0.306 -6.208 -9.116 1.00 91.56 100 LYS A C 1
ATOM 750 O O . LYS A 1 100 ? -0.845 -5.791 -9.176 1.00 91.56 100 LYS A O 1
ATOM 755 N N . ARG A 1 101 ? 0.599 -7.413 -8.616 1.00 93.44 101 ARG A N 1
ATOM 756 C CA . ARG A 1 101 ? -0.424 -8.308 -8.047 1.00 93.44 101 ARG A CA 1
ATOM 757 C C . ARG A 1 101 ? -1.053 -7.723 -6.797 1.00 93.44 101 ARG A C 1
ATOM 759 O O . ARG A 1 101 ? -2.269 -7.808 -6.655 1.00 93.44 101 ARG A O 1
ATOM 766 N N . LEU A 1 102 ? -0.254 -7.135 -5.912 1.00 93.12 102 LEU A N 1
ATOM 767 C CA . LEU A 1 102 ? -0.763 -6.448 -4.728 1.00 93.12 102 LEU A CA 1
ATOM 768 C C . LEU A 1 102 ? -1.695 -5.309 -5.108 1.00 93.12 102 LEU A C 1
ATOM 770 O O . LEU A 1 102 ? -2.821 -5.256 -4.620 1.00 93.12 102 LEU A O 1
ATOM 774 N N . LEU A 1 103 ? -1.254 -4.450 -6.026 1.00 92.44 103 LEU A N 1
ATOM 775 C CA . LEU A 1 103 ? -2.061 -3.342 -6.510 1.00 92.44 103 LEU A CA 1
ATOM 776 C C . LEU A 1 103 ? -3.336 -3.840 -7.200 1.00 92.44 103 LEU A C 1
ATOM 778 O O . LEU A 1 103 ? -4.414 -3.339 -6.907 1.00 92.44 103 LEU A O 1
ATOM 782 N N . ALA A 1 104 ? -3.248 -4.866 -8.049 1.00 93.19 104 ALA A N 1
ATOM 783 C CA . ALA A 1 104 ? -4.407 -5.452 -8.718 1.00 93.19 104 ALA A CA 1
ATOM 784 C C . ALA A 1 104 ? -5.435 -6.002 -7.719 1.00 93.19 104 ALA A C 1
ATOM 786 O O . ALA A 1 104 ? -6.619 -5.716 -7.858 1.00 93.19 104 ALA A O 1
ATOM 787 N N . ASN A 1 105 ? -4.997 -6.732 -6.687 1.00 93.75 105 ASN A N 1
ATOM 788 C CA . ASN A 1 105 ? -5.893 -7.233 -5.639 1.00 93.75 105 ASN A CA 1
ATOM 789 C C . ASN A 1 105 ? -6.506 -6.092 -4.815 1.00 93.75 105 ASN A C 1
ATOM 791 O O . ASN A 1 105 ? -7.687 -6.149 -4.483 1.00 93.75 105 ASN A O 1
ATOM 795 N N . ALA A 1 106 ? -5.732 -5.046 -4.520 1.00 91.88 106 ALA A N 1
ATOM 796 C CA . ALA A 1 106 ? -6.238 -3.867 -3.827 1.00 91.88 106 ALA A CA 1
ATOM 797 C C . ALA A 1 106 ? -7.252 -3.082 -4.672 1.00 91.88 106 ALA A C 1
ATOM 799 O O . ALA A 1 106 ? -8.212 -2.537 -4.133 1.00 91.88 106 ALA A O 1
ATOM 800 N N . LEU A 1 107 ? -7.079 -3.046 -5.994 1.00 91.75 107 LEU A N 1
ATOM 801 C CA . LEU A 1 107 ? -7.968 -2.333 -6.910 1.00 91.75 107 LEU A CA 1
ATOM 802 C C . LEU A 1 107 ? -9.349 -2.984 -7.059 1.00 91.75 107 LEU A C 1
ATOM 804 O O . LEU A 1 107 ? -10.288 -2.261 -7.400 1.00 91.75 107 LEU A O 1
ATOM 808 N N . LEU A 1 108 ? -9.476 -4.292 -6.790 1.00 91.75 108 LEU A N 1
ATOM 809 C CA . LEU A 1 108 ? -10.753 -5.025 -6.829 1.00 91.75 108 LEU A CA 1
ATOM 810 C C . LEU A 1 108 ? -11.771 -4.504 -5.808 1.00 91.75 108 LEU A C 1
ATOM 812 O O . LEU A 1 108 ? -12.974 -4.634 -6.019 1.00 91.75 108 LEU A O 1
ATOM 816 N N . ASP A 1 109 ? -11.295 -3.923 -4.710 1.00 88.44 109 ASP A N 1
ATOM 817 C CA . ASP A 1 109 ? -12.140 -3.235 -3.745 1.00 88.44 109 ASP A CA 1
ATOM 818 C C . ASP A 1 109 ? -12.226 -1.754 -4.127 1.00 88.44 109 ASP A C 1
ATOM 820 O O . ASP A 1 109 ? -11.231 -1.029 -4.106 1.00 88.44 109 ASP A O 1
ATOM 824 N N . PHE A 1 110 ? -13.418 -1.296 -4.504 1.00 88.62 110 PHE A N 1
ATOM 825 C CA . PHE A 1 110 ? -13.636 0.084 -4.934 1.00 88.62 110 PHE A CA 1
ATOM 826 C C . PHE A 1 110 ? -13.536 1.107 -3.794 1.00 88.62 110 PHE A C 1
ATOM 828 O O . PHE A 1 110 ? -13.314 2.278 -4.082 1.00 88.62 110 PHE A O 1
ATOM 835 N N . SER A 1 111 ? -13.615 0.688 -2.524 1.00 86.75 111 SER A N 1
ATOM 836 C CA . SER A 1 111 ? -13.428 1.582 -1.365 1.00 86.75 111 SER A CA 1
ATOM 837 C C . SER A 1 111 ? -11.963 2.001 -1.149 1.00 86.75 111 SER A C 1
ATOM 839 O O . SER A 1 111 ? -11.647 2.931 -0.403 1.00 86.75 111 SER A O 1
ATOM 841 N N . ASN A 1 112 ? -11.031 1.327 -1.826 1.00 90.00 112 ASN A N 1
ATOM 842 C CA . ASN A 1 112 ? -9.606 1.614 -1.750 1.00 90.00 112 ASN A CA 1
ATOM 843 C C . ASN A 1 112 ? -9.230 2.810 -2.641 1.00 90.00 112 ASN A C 1
ATOM 845 O O . ASN A 1 112 ? -9.085 2.642 -3.846 1.00 90.00 112 ASN A O 1
ATOM 849 N N . GLU A 1 113 ? -9.022 4.003 -2.080 1.00 87.62 113 GLU A N 1
ATOM 850 C CA . GLU A 1 113 ? -8.659 5.211 -2.855 1.00 87.62 113 GLU A CA 1
ATOM 851 C C . GLU A 1 113 ? -7.158 5.541 -2.882 1.00 87.62 113 GLU A C 1
ATOM 853 O O . GLU A 1 113 ? -6.702 6.324 -3.716 1.00 87.62 113 GLU A O 1
ATOM 858 N N . ARG A 1 114 ? -6.388 4.990 -1.944 1.00 91.12 114 ARG A N 1
ATOM 859 C CA . ARG A 1 114 ? -4.969 5.300 -1.715 1.00 91.12 114 ARG A CA 1
ATOM 860 C C . ARG A 1 114 ? -4.193 3.999 -1.657 1.00 91.12 114 ARG A C 1
ATOM 862 O O . ARG A 1 114 ? -4.707 3.051 -1.087 1.00 91.12 114 ARG A O 1
ATOM 869 N N . PHE A 1 115 ? -2.994 3.933 -2.217 1.00 92.56 115 PHE A N 1
ATOM 870 C CA . PHE A 1 115 ? -2.197 2.707 -2.261 1.00 92.56 115 PHE A CA 1
ATOM 871 C C . PHE A 1 115 ? -0.780 3.013 -1.813 1.00 92.56 115 PHE A C 1
ATOM 873 O O . PHE A 1 115 ? -0.052 3.700 -2.521 1.00 92.56 115 PHE A O 1
ATOM 880 N N . VAL A 1 116 ? -0.390 2.497 -0.650 1.00 92.50 116 VAL A N 1
ATOM 881 C CA . VAL A 1 116 ? 0.961 2.672 -0.094 1.00 92.50 116 VAL A CA 1
ATOM 882 C C . VAL A 1 116 ? 1.676 1.338 -0.094 1.00 92.50 116 VAL A C 1
ATOM 884 O O . VAL A 1 116 ? 1.159 0.400 0.502 1.00 92.50 116 VAL A O 1
ATOM 887 N N . LEU A 1 117 ? 2.860 1.263 -0.698 1.00 91.00 117 LEU A N 1
ATOM 888 C CA . LEU A 1 117 ? 3.696 0.064 -0.663 1.00 91.00 117 LEU A CA 1
ATOM 889 C C . LEU A 1 117 ? 4.598 0.065 0.582 1.00 91.00 117 LEU A C 1
ATOM 891 O O . LEU A 1 117 ? 5.283 1.051 0.848 1.00 91.00 117 LEU A O 1
ATOM 895 N N . LEU A 1 118 ? 4.623 -1.035 1.335 1.00 88.75 118 LEU A N 1
ATOM 896 C CA . LEU A 1 118 ? 5.432 -1.212 2.555 1.00 88.75 118 LEU A CA 1
ATOM 897 C C . LEU A 1 118 ? 6.094 -2.591 2.559 1.00 88.75 118 LEU A C 1
ATOM 899 O O . LEU A 1 118 ? 5.453 -3.509 2.083 1.00 88.75 118 LEU A O 1
ATOM 903 N N . SER A 1 119 ? 7.292 -2.778 3.125 1.00 84.81 119 SER A N 1
ATOM 904 C CA . SER A 1 119 ? 7.826 -4.122 3.433 1.00 84.81 119 SER A CA 1
ATOM 905 C C . SER A 1 119 ? 7.745 -4.473 4.917 1.00 84.81 119 SER A C 1
ATOM 907 O O . SER A 1 119 ? 7.544 -3.600 5.764 1.00 84.81 119 SER A O 1
ATOM 909 N N . GLU A 1 120 ? 8.010 -5.737 5.266 1.00 80.94 120 GLU A N 1
ATOM 910 C CA . GLU A 1 120 ? 8.184 -6.167 6.662 1.00 80.94 120 GLU A CA 1
ATOM 911 C C . GLU A 1 120 ? 9.268 -5.391 7.422 1.00 80.94 120 GLU A C 1
ATOM 913 O O . GLU A 1 120 ? 9.246 -5.340 8.650 1.00 80.94 120 GLU A O 1
ATOM 918 N N . SER A 1 121 ? 10.211 -4.782 6.698 1.00 80.56 121 SER A N 1
ATOM 919 C CA . SER A 1 121 ? 11.312 -3.995 7.250 1.00 80.56 121 SER A CA 1
ATOM 920 C C . SER A 1 121 ? 10.945 -2.524 7.478 1.00 80.56 121 SER A C 1
ATOM 922 O O . SER A 1 121 ? 11.741 -1.779 8.057 1.00 80.56 121 SER A O 1
ATOM 924 N N . CYS A 1 122 ? 9.759 -2.077 7.052 1.00 85.62 122 CYS A N 1
ATOM 925 C CA . CYS A 1 122 ? 9.307 -0.706 7.259 1.00 85.62 122 CYS A CA 1
ATOM 926 C C . CYS A 1 122 ? 9.048 -0.425 8.742 1.00 85.62 122 CYS A C 1
ATOM 928 O O . CYS A 1 122 ? 8.318 -1.142 9.424 1.00 85.62 122 CYS A O 1
ATOM 930 N N . ILE A 1 123 ? 9.621 0.675 9.233 1.00 86.81 123 ILE A N 1
ATOM 931 C CA . ILE A 1 123 ? 9.435 1.135 10.608 1.00 86.81 123 ILE A CA 1
ATOM 932 C C . ILE A 1 123 ? 8.652 2.449 10.560 1.00 86.81 123 ILE A C 1
ATOM 934 O O . ILE A 1 123 ? 9.160 3.428 10.007 1.00 86.81 123 ILE A O 1
ATOM 938 N N . PRO A 1 124 ? 7.438 2.507 11.131 1.00 88.06 124 PRO A N 1
ATOM 939 C CA . PRO A 1 124 ? 6.656 3.732 11.140 1.00 88.06 124 PRO A CA 1
ATOM 940 C C . PRO A 1 124 ? 7.319 4.789 12.030 1.00 88.06 124 PRO A C 1
ATOM 942 O O . PRO A 1 124 ? 7.727 4.512 13.157 1.00 88.06 124 PRO A O 1
ATOM 945 N N . VAL A 1 125 ? 7.413 6.016 11.514 1.00 92.62 125 VAL A N 1
ATOM 946 C CA . VAL A 1 125 ? 7.994 7.179 12.217 1.00 92.62 125 VAL A CA 1
ATOM 947 C C . VAL A 1 125 ? 6.941 8.197 12.668 1.00 92.62 125 VAL A C 1
ATOM 949 O O . VAL A 1 125 ? 7.261 9.151 13.369 1.00 92.62 125 VAL A O 1
ATOM 952 N N . GLN A 1 126 ? 5.686 7.995 12.267 1.00 92.75 126 GLN A N 1
ATOM 953 C CA . GLN A 1 126 ? 4.525 8.812 12.616 1.00 92.75 126 GLN A CA 1
ATOM 954 C C . GLN A 1 126 ? 3.364 7.898 13.023 1.00 92.75 126 GLN A C 1
ATOM 956 O O . GLN A 1 126 ? 3.341 6.719 12.665 1.00 92.75 126 GLN A O 1
ATOM 961 N N . SER A 1 127 ? 2.403 8.432 13.777 1.00 92.88 127 SER A N 1
ATOM 962 C CA . SER A 1 127 ? 1.202 7.685 14.163 1.00 92.88 127 SER A CA 1
ATOM 963 C C . SER A 1 127 ? 0.260 7.475 12.974 1.00 92.88 127 SER A C 1
ATOM 965 O O . SER A 1 127 ? 0.256 8.258 12.020 1.00 92.88 127 SER A O 1
ATOM 967 N N . PHE A 1 128 ? -0.580 6.438 13.049 1.00 91.88 128 PHE A N 1
ATOM 968 C CA . PHE A 1 128 ? -1.546 6.141 11.992 1.00 91.88 128 PHE A CA 1
ATOM 969 C C . PHE A 1 128 ? -2.487 7.319 11.682 1.00 91.88 128 PHE A C 1
ATOM 971 O O . PHE A 1 128 ? -2.569 7.672 10.510 1.00 91.88 128 PHE A O 1
ATOM 978 N N . PRO A 1 129 ? -3.121 8.008 12.659 1.00 92.31 129 PRO A N 1
ATOM 979 C CA . PRO A 1 129 ? -3.999 9.141 12.352 1.00 92.31 129 PRO A CA 1
ATOM 980 C C . PRO A 1 129 ? -3.295 10.279 11.606 1.00 92.31 129 PRO A C 1
ATOM 982 O O . PRO A 1 129 ? -3.893 10.899 10.730 1.00 92.31 129 PRO A O 1
ATOM 985 N N . THR A 1 130 ? -2.022 10.535 11.926 1.00 93.62 130 THR A N 1
ATOM 986 C CA . THR A 1 130 ? -1.214 11.559 11.252 1.00 93.62 130 THR A CA 1
ATOM 987 C C . THR A 1 130 ? -0.961 11.184 9.796 1.00 93.62 130 THR A C 1
ATOM 989 O O . THR A 1 130 ? -1.197 11.999 8.906 1.00 93.62 130 THR A O 1
ATOM 992 N N . VAL A 1 131 ? -0.506 9.952 9.541 1.00 91.44 131 VAL A N 1
ATOM 993 C CA . VAL A 1 131 ? -0.233 9.471 8.176 1.00 91.44 131 VAL A CA 1
ATOM 994 C C . VAL A 1 131 ? -1.524 9.378 7.370 1.00 91.44 131 VAL A C 1
ATOM 996 O O . VAL A 1 131 ? -1.579 9.886 6.256 1.00 91.44 131 VAL A O 1
ATOM 999 N N . TYR A 1 132 ? -2.573 8.791 7.948 1.00 90.38 132 TYR A N 1
ATOM 1000 C CA . TYR A 1 132 ? -3.883 8.663 7.320 1.00 90.38 132 TYR A CA 1
ATOM 1001 C C . TYR A 1 132 ? -4.424 10.034 6.912 1.00 90.38 132 TYR A C 1
ATOM 1003 O O . TYR A 1 132 ? -4.674 10.255 5.733 1.00 90.38 132 TYR A O 1
ATOM 1011 N N . GLY A 1 133 ? -4.501 10.990 7.845 1.00 90.19 133 GLY A N 1
ATOM 1012 C CA . GLY A 1 133 ? -4.997 12.336 7.552 1.00 90.19 133 GLY A CA 1
ATOM 1013 C C . GLY A 1 133 ? -4.160 13.085 6.512 1.00 90.19 133 GLY A C 1
ATOM 1014 O O . GLY A 1 133 ? -4.719 13.806 5.689 1.00 90.19 133 GLY A O 1
ATOM 1015 N N . TYR A 1 134 ? -2.837 12.891 6.507 1.00 91.06 134 TYR A N 1
ATOM 1016 C CA . TYR A 1 134 ? -1.955 13.478 5.497 1.00 91.06 134 TYR A CA 1
ATOM 1017 C C . TYR A 1 134 ? -2.230 12.916 4.096 1.00 91.06 134 TYR A C 1
ATOM 1019 O O . TYR A 1 134 ? -2.388 13.679 3.143 1.00 91.06 134 TYR A O 1
ATOM 1027 N N . LEU A 1 135 ? -2.319 11.589 3.971 1.00 89.25 135 LEU A N 1
ATOM 1028 C CA . LEU A 1 135 ? -2.515 10.925 2.685 1.00 89.25 135 LEU A CA 1
ATOM 1029 C C . LEU A 1 135 ? -3.928 11.141 2.139 1.00 89.25 135 LEU A C 1
ATOM 1031 O O . LEU A 1 135 ? -4.084 11.524 0.982 1.00 89.25 135 LEU A O 1
ATOM 1035 N N . THR A 1 136 ? -4.959 10.955 2.964 1.00 86.12 136 THR A N 1
ATOM 1036 C CA . THR A 1 136 ? -6.352 11.100 2.519 1.00 86.12 136 THR A CA 1
ATOM 1037 C C . THR A 1 136 ? -6.772 12.558 2.346 1.00 86.12 136 THR A C 1
ATOM 1039 O O . THR A 1 136 ? -7.697 12.839 1.594 1.00 86.12 136 THR A O 1
ATOM 1042 N N . GLY A 1 137 ? -6.102 13.499 3.017 1.00 86.81 137 GLY A N 1
ATOM 1043 C CA . GLY A 1 137 ? -6.313 14.936 2.819 1.00 86.81 137 GLY A CA 1
ATOM 1044 C C . GLY A 1 137 ? -5.605 15.511 1.585 1.00 86.81 137 GLY A C 1
ATOM 1045 O O . GLY A 1 137 ? -5.904 16.633 1.175 1.00 86.81 137 GLY A O 1
ATOM 1046 N N . SER A 1 138 ? -4.664 14.773 0.988 1.00 85.56 138 SER A N 1
ATOM 1047 C CA . SER A 1 138 ? -3.939 15.193 -0.214 1.00 85.56 138 SER A CA 1
ATOM 1048 C C . SER A 1 138 ? -4.776 14.971 -1.476 1.00 85.56 138 SER A C 1
ATOM 1050 O O . SER A 1 138 ? -5.570 14.043 -1.553 1.00 85.56 138 SER A O 1
ATOM 1052 N N . ARG A 1 139 ? -4.563 15.779 -2.520 1.00 85.38 139 ARG A N 1
ATOM 1053 C CA . ARG A 1 139 ? -5.066 15.511 -3.888 1.00 85.38 139 ARG A CA 1
ATOM 1054 C C . ARG A 1 139 ? -4.001 14.916 -4.808 1.00 85.38 139 ARG A C 1
ATOM 1056 O O . ARG A 1 139 ? -4.266 14.655 -5.974 1.00 85.38 139 ARG A O 1
ATOM 1063 N N . HIS A 1 140 ? -2.790 14.745 -4.295 1.00 87.81 140 HIS A N 1
ATOM 1064 C CA . HIS A 1 140 ? -1.636 14.298 -5.058 1.00 87.81 140 HIS A CA 1
ATOM 1065 C C . HIS A 1 140 ? -1.242 12.882 -4.661 1.00 87.81 140 HIS A C 1
ATOM 1067 O O . HIS A 1 140 ? -1.548 12.441 -3.551 1.00 87.81 140 HIS A O 1
ATOM 1073 N N . SER A 1 141 ? -0.557 12.216 -5.584 1.00 89.69 141 SER A N 1
ATOM 1074 C CA . SER A 1 141 ? 0.212 11.004 -5.319 1.00 89.69 141 SER A CA 1
ATOM 1075 C C . SER A 1 141 ? 1.641 11.369 -4.936 1.00 89.69 141 SER A C 1
ATOM 1077 O O . SER A 1 141 ? 2.181 12.361 -5.440 1.00 89.69 141 SER A O 1
ATOM 1079 N N . PHE A 1 142 ? 2.273 10.561 -4.091 1.00 90.81 142 PHE A N 1
ATOM 1080 C CA . PHE A 1 142 ? 3.653 10.768 -3.656 1.00 90.81 142 PHE A CA 1
ATOM 1081 C C . PHE A 1 142 ? 4.583 9.704 -4.246 1.00 90.81 142 PHE A C 1
ATOM 1083 O O . PHE A 1 142 ? 4.610 8.551 -3.818 1.00 90.81 142 PHE A O 1
ATOM 1090 N N . VAL A 1 143 ? 5.401 10.123 -5.212 1.00 88.94 143 VAL A N 1
ATOM 1091 C CA . VAL A 1 143 ? 6.452 9.302 -5.826 1.00 88.94 143 VAL A CA 1
ATOM 1092 C C . VAL A 1 143 ? 7.788 10.033 -5.745 1.00 88.94 143 VAL A C 1
ATOM 1094 O O . VAL A 1 143 ? 7.884 11.215 -6.076 1.00 88.94 143 VAL A O 1
ATOM 1097 N N . GLU A 1 144 ? 8.833 9.347 -5.287 1.00 85.50 144 GLU A N 1
ATOM 1098 C CA . GLU A 1 144 ? 10.175 9.930 -5.233 1.00 85.50 144 GLU A CA 1
ATOM 1099 C C . GLU A 1 144 ? 10.844 9.825 -6.604 1.00 85.50 144 GLU A C 1
ATOM 1101 O O . GLU A 1 144 ? 10.911 8.745 -7.187 1.00 85.50 144 GLU A O 1
ATOM 1106 N N . ILE A 1 145 ? 11.389 10.936 -7.099 1.00 83.06 145 ILE A N 1
ATOM 1107 C CA . ILE A 1 145 ? 12.124 10.996 -8.363 1.00 83.06 145 ILE A CA 1
ATOM 1108 C C . ILE A 1 145 ? 13.556 11.442 -8.075 1.00 83.06 145 ILE A C 1
ATOM 1110 O O . ILE A 1 145 ? 13.791 12.511 -7.514 1.00 83.06 145 ILE A O 1
ATOM 1114 N N . TYR A 1 146 ? 14.529 10.654 -8.522 1.00 79.69 146 TYR A N 1
ATOM 1115 C CA . TYR A 1 146 ? 15.935 11.021 -8.440 1.00 79.69 146 TYR A CA 1
ATOM 1116 C C . TYR A 1 146 ? 16.286 11.992 -9.564 1.00 79.69 146 TYR A C 1
ATOM 1118 O O . TYR A 1 146 ? 16.308 11.628 -10.743 1.00 79.69 146 TYR A O 1
ATOM 1126 N N . TYR A 1 147 ? 16.616 13.230 -9.200 1.00 65.56 147 TYR A N 1
ATOM 1127 C CA . TYR A 1 147 ? 17.153 14.196 -10.149 1.00 65.56 147 TYR A CA 1
ATOM 1128 C C . TYR A 1 147 ? 18.635 13.899 -10.393 1.00 65.56 147 TYR A C 1
ATOM 1130 O O . TYR A 1 147 ? 19.503 14.281 -9.611 1.00 65.56 147 TYR A O 1
ATOM 1138 N N . ASN A 1 148 ? 18.937 13.167 -11.465 1.00 58.69 148 ASN A N 1
ATOM 1139 C CA . ASN A 1 148 ? 20.310 12.840 -11.832 1.00 58.69 148 ASN A CA 1
ATOM 1140 C C . ASN A 1 148 ? 20.669 13.411 -13.213 1.00 58.69 148 ASN A C 1
ATOM 1142 O O . ASN A 1 148 ? 20.209 12.905 -14.233 1.00 58.69 148 ASN A O 1
ATOM 1146 N N . GLN A 1 149 ? 21.546 14.421 -13.245 1.00 51.75 149 GLN A N 1
ATOM 1147 C CA . GLN A 1 149 ? 22.149 14.958 -14.476 1.00 51.75 149 GLN A CA 1
ATOM 1148 C C . GLN A 1 149 ? 23.256 14.052 -15.059 1.00 51.75 149 GLN A C 1
ATOM 1150 O O . GLN A 1 149 ? 23.657 14.209 -16.213 1.00 51.75 149 GLN A O 1
ATOM 1155 N N . ASN A 1 150 ? 23.759 13.076 -14.297 1.00 51.53 150 ASN A N 1
ATOM 1156 C CA . ASN A 1 150 ? 24.762 12.123 -14.756 1.00 51.53 150 ASN A CA 1
ATOM 1157 C C . ASN A 1 150 ? 24.128 11.038 -15.634 1.00 51.53 150 ASN A C 1
ATOM 1159 O O . ASN A 1 150 ? 23.344 10.192 -15.196 1.00 51.53 150 ASN A O 1
ATOM 1163 N N . LYS A 1 151 ? 24.590 11.020 -16.886 1.00 50.28 151 LYS A N 1
ATOM 1164 C CA . LYS A 1 151 ? 24.201 10.158 -18.015 1.00 50.28 151 LYS A CA 1
ATOM 1165 C C . LYS A 1 151 ? 24.060 8.655 -17.704 1.00 50.28 151 LYS A C 1
ATOM 1167 O O . LYS A 1 151 ? 23.392 7.953 -18.454 1.00 50.28 151 LYS A O 1
ATOM 1172 N N . ARG A 1 152 ? 24.627 8.140 -16.604 1.00 47.88 152 ARG A N 1
ATOM 1173 C CA . ARG A 1 152 ? 24.545 6.716 -16.220 1.00 47.88 152 ARG A CA 1
ATOM 1174 C C . ARG A 1 152 ? 23.156 6.260 -15.759 1.00 47.88 152 ARG A C 1
ATOM 1176 O O . ARG A 1 152 ? 22.852 5.086 -15.926 1.00 47.88 152 ARG A O 1
ATOM 1183 N N . ALA A 1 153 ? 22.305 7.146 -15.230 1.00 50.16 153 ALA A N 1
ATOM 1184 C CA . ALA A 1 153 ? 20.936 6.767 -14.849 1.00 50.16 153 ALA A CA 1
ATOM 1185 C C . ALA A 1 153 ? 19.957 6.720 -16.036 1.00 50.16 153 ALA A C 1
ATOM 1187 O O . ALA A 1 153 ? 18.964 6.007 -15.955 1.00 50.16 153 ALA A O 1
ATOM 1188 N N . ALA A 1 154 ? 20.255 7.441 -17.124 1.00 51.91 154 ALA A N 1
ATOM 1189 C CA . ALA A 1 154 ? 19.400 7.540 -18.308 1.00 51.91 154 ALA A CA 1
ATOM 1190 C C . ALA A 1 154 ? 19.854 6.645 -19.480 1.00 51.91 154 ALA A C 1
ATOM 1192 O O . ALA A 1 154 ? 19.033 6.237 -20.295 1.00 51.91 154 ALA A O 1
ATOM 1193 N N . ALA A 1 155 ? 21.154 6.341 -19.599 1.00 49.31 155 ALA A N 1
ATOM 1194 C CA . ALA A 1 155 ? 21.703 5.751 -20.824 1.00 49.31 155 ALA A CA 1
ATOM 1195 C C . ALA A 1 155 ? 21.719 4.212 -20.870 1.00 49.31 155 ALA A C 1
ATOM 1197 O O . ALA A 1 155 ? 21.653 3.653 -21.960 1.00 49.31 155 ALA A O 1
ATOM 1198 N N . GLY A 1 156 ? 21.808 3.518 -19.728 1.00 52.62 156 GLY A N 1
ATOM 1199 C CA . GLY A 1 156 ? 22.004 2.058 -19.713 1.00 52.62 156 GLY A CA 1
ATOM 1200 C C . GLY A 1 156 ? 20.758 1.249 -20.087 1.00 52.62 156 GLY A C 1
ATOM 1201 O O . GLY A 1 156 ? 20.857 0.241 -20.777 1.00 52.62 156 GLY A O 1
ATOM 1202 N N . THR A 1 157 ? 19.578 1.709 -19.668 1.00 52.94 157 THR A N 1
ATOM 1203 C CA . THR A 1 157 ? 18.304 0.997 -19.857 1.00 52.94 157 THR A CA 1
ATOM 1204 C C . THR A 1 157 ? 17.527 1.474 -21.083 1.00 52.94 157 THR A C 1
ATOM 1206 O O . THR A 1 157 ? 16.759 0.706 -21.643 1.00 52.94 157 THR A O 1
ATOM 1209 N N . ALA A 1 158 ? 17.727 2.708 -21.555 1.00 51.91 158 ALA A N 1
ATOM 1210 C CA . ALA A 1 158 ? 16.915 3.291 -22.629 1.00 51.91 158 ALA A CA 1
ATOM 1211 C C . ALA A 1 158 ? 17.198 2.727 -24.035 1.00 51.91 158 ALA A C 1
ATOM 1213 O O . ALA A 1 158 ? 16.424 2.987 -24.955 1.00 51.91 158 ALA A O 1
ATOM 1214 N N . ALA A 1 159 ? 18.280 1.965 -24.233 1.00 55.16 159 ALA A N 1
ATOM 1215 C CA . ALA A 1 159 ? 18.648 1.462 -25.558 1.00 55.16 159 ALA A CA 1
ATOM 1216 C C . ALA A 1 159 ? 17.590 0.506 -26.153 1.00 55.16 159 ALA A C 1
ATOM 1218 O O . ALA A 1 159 ? 17.377 0.526 -27.361 1.00 55.16 159 ALA A O 1
ATOM 1219 N N . GLY A 1 160 ? 16.891 -0.271 -25.311 1.00 57.78 160 GLY A N 1
ATOM 1220 C CA . GLY A 1 160 ? 15.843 -1.211 -25.742 1.00 57.78 160 GLY A CA 1
ATOM 1221 C C . GLY A 1 160 ? 14.410 -0.657 -25.728 1.00 57.78 160 GLY A C 1
ATOM 1222 O O . GLY A 1 160 ? 13.576 -1.110 -26.501 1.00 57.78 160 GLY A O 1
ATOM 1223 N N . TRP A 1 161 ? 14.123 0.351 -24.898 1.00 58.75 161 TRP A N 1
ATOM 1224 C CA . TRP A 1 161 ? 12.765 0.888 -24.662 1.00 58.75 161 TRP A CA 1
ATOM 1225 C C . TRP A 1 161 ? 12.448 2.140 -25.493 1.00 58.75 161 TRP A C 1
ATOM 1227 O O . TRP A 1 161 ? 11.415 2.784 -25.330 1.00 58.75 161 TRP A O 1
ATOM 1237 N N . ARG A 1 162 ? 13.362 2.499 -26.397 1.00 56.72 162 ARG A N 1
ATOM 1238 C CA . ARG A 1 162 ? 13.387 3.773 -27.123 1.00 56.72 162 ARG A CA 1
ATOM 1239 C C . ARG A 1 162 ? 12.292 3.949 -28.177 1.00 56.72 162 ARG A C 1
ATOM 1241 O O . ARG A 1 162 ? 12.309 4.968 -28.859 1.00 56.72 162 ARG A O 1
ATOM 1248 N N . ARG A 1 163 ? 11.414 2.960 -28.375 1.00 59.81 163 ARG A N 1
ATOM 1249 C CA . ARG A 1 163 ? 10.401 3.015 -29.438 1.00 59.81 163 ARG A CA 1
ATOM 1250 C C . ARG A 1 163 ? 9.189 3.867 -29.062 1.00 59.81 163 ARG A C 1
ATOM 1252 O O . ARG A 1 163 ? 8.727 4.596 -29.928 1.00 59.81 163 ARG A O 1
ATOM 1259 N N . ASP A 1 164 ? 8.801 3.888 -27.782 1.00 74.00 164 ASP A N 1
ATOM 1260 C CA . ASP A 1 164 ? 7.574 4.576 -27.340 1.00 74.00 164 ASP A CA 1
ATOM 1261 C C . ASP A 1 164 ? 7.794 5.650 -26.256 1.00 74.00 164 ASP A C 1
ATOM 1263 O O . ASP A 1 164 ? 6.935 6.505 -26.057 1.00 74.00 164 ASP A O 1
ATOM 1267 N N . ILE A 1 165 ? 8.940 5.649 -25.557 1.00 72.69 165 ILE A N 1
ATOM 1268 C CA . ILE A 1 165 ? 9.233 6.598 -24.466 1.00 72.69 165 ILE A CA 1
ATOM 1269 C C . ILE A 1 165 ? 10.482 7.413 -24.800 1.00 72.69 165 ILE A C 1
ATOM 1271 O O . ILE A 1 165 ? 11.573 6.874 -25.012 1.00 72.69 165 ILE A O 1
ATOM 1275 N N . THR A 1 166 ? 10.343 8.738 -24.808 1.00 74.62 166 THR A N 1
ATOM 1276 C CA . THR A 1 166 ? 11.465 9.658 -25.028 1.00 74.62 166 THR A CA 1
ATOM 1277 C C . THR A 1 166 ? 12.274 9.877 -23.746 1.00 74.62 166 THR A C 1
ATOM 1279 O O . THR A 1 166 ? 11.760 9.787 -22.631 1.00 74.62 166 THR A O 1
ATOM 1282 N N . LEU A 1 167 ? 13.564 10.211 -23.879 1.00 72.62 167 LEU A N 1
ATOM 1283 C CA . LEU A 1 167 ? 14.428 10.491 -22.720 1.00 72.62 167 LEU A CA 1
ATOM 1284 C C . LEU A 1 167 ? 13.853 11.564 -21.767 1.00 72.62 167 LEU A C 1
ATOM 1286 O O . LEU A 1 167 ? 13.945 11.364 -20.558 1.00 72.62 167 LEU A O 1
ATOM 1290 N N . PRO A 1 168 ? 13.221 12.658 -22.245 1.00 76.38 168 PRO A N 1
ATOM 1291 C CA . PRO A 1 168 ? 12.576 13.633 -21.364 1.00 76.38 168 PRO A CA 1
ATOM 1292 C C . PRO A 1 168 ? 11.347 13.114 -20.612 1.00 76.38 168 PRO A C 1
ATOM 1294 O O . PRO A 1 168 ? 11.007 13.697 -19.585 1.00 76.38 168 PRO A O 1
ATOM 1297 N N . GLN A 1 169 ? 10.695 12.048 -21.081 1.00 76.88 169 GLN A N 1
ATOM 1298 C CA . GLN A 1 169 ? 9.574 11.394 -20.391 1.00 76.88 169 GLN A CA 1
ATOM 1299 C C . GLN A 1 169 ? 10.053 10.364 -19.361 1.00 76.88 169 GLN A C 1
ATOM 1301 O O . GLN A 1 169 ? 9.322 10.011 -18.441 1.00 76.88 169 GLN A O 1
ATOM 1306 N N . TRP A 1 170 ? 11.298 9.901 -19.477 1.00 77.38 170 TRP A N 1
ATOM 1307 C CA . TRP A 1 170 ? 11.850 8.902 -18.576 1.00 77.38 170 TRP A CA 1
ATOM 1308 C C . TRP A 1 170 ? 12.243 9.524 -17.223 1.00 77.38 170 TRP A C 1
ATOM 1310 O O . TRP A 1 170 ? 12.935 10.547 -17.160 1.00 77.38 170 TRP A O 1
ATOM 1320 N N . ARG A 1 171 ? 11.829 8.899 -16.115 1.00 80.44 171 ARG A N 1
ATOM 1321 C CA . ARG A 1 171 ? 12.222 9.270 -14.744 1.00 80.44 171 ARG A CA 1
ATOM 1322 C C . ARG A 1 171 ? 12.684 8.032 -13.974 1.00 80.44 171 ARG A C 1
ATOM 1324 O O . ARG A 1 171 ? 12.078 6.973 -14.100 1.00 80.44 171 ARG A O 1
ATOM 1331 N N . LYS A 1 172 ? 13.741 8.181 -13.162 1.00 81.44 172 LYS A N 1
ATOM 1332 C CA . LYS A 1 172 ? 14.147 7.175 -12.166 1.00 81.44 172 LYS A CA 1
ATOM 1333 C C . LYS A 1 172 ? 13.601 7.612 -10.832 1.00 81.44 172 LYS A C 1
ATOM 1335 O O . LYS A 1 172 ? 13.755 8.781 -10.485 1.00 81.44 172 LYS A O 1
ATOM 1340 N N . GLY A 1 173 ? 13.083 6.673 -10.069 1.00 84.06 173 GLY A N 1
ATOM 1341 C CA . GLY A 1 173 ? 12.605 6.939 -8.731 1.00 84.06 173 GLY A CA 1
ATOM 1342 C C . GLY A 1 173 ? 12.917 5.817 -7.770 1.00 84.06 173 GLY A C 1
ATOM 1343 O O . GLY A 1 173 ? 13.567 4.827 -8.125 1.00 84.06 173 GLY A O 1
ATOM 1344 N N . SER A 1 174 ? 12.429 6.015 -6.556 1.00 83.75 174 SER A N 1
ATOM 1345 C CA . SER A 1 174 ? 12.286 4.948 -5.581 1.00 83.75 174 SER A CA 1
ATOM 1346 C C . SER A 1 174 ? 11.248 3.933 -6.049 1.00 83.75 174 SER A C 1
ATOM 1348 O O . SER A 1 174 ? 10.340 4.256 -6.811 1.00 83.75 174 SER A O 1
ATOM 1350 N N . GLN A 1 175 ? 11.387 2.707 -5.562 1.00 85.19 175 GLN A N 1
ATOM 1351 C CA . GLN A 1 175 ? 10.361 1.674 -5.676 1.00 85.19 175 GLN A CA 1
ATOM 1352 C C . GLN A 1 175 ? 9.164 1.973 -4.754 1.00 85.19 175 GLN A C 1
ATOM 1354 O O . GLN A 1 175 ? 8.040 1.579 -5.041 1.00 85.19 175 GLN A O 1
ATOM 1359 N N . TRP A 1 176 ? 9.395 2.707 -3.661 1.00 88.44 176 TRP A N 1
ATOM 1360 C CA . TRP A 1 176 ? 8.361 3.093 -2.704 1.00 88.44 176 TRP A CA 1
ATOM 1361 C C . TRP A 1 176 ? 7.478 4.205 -3.260 1.00 88.44 176 TRP A C 1
ATOM 1363 O O . TRP A 1 176 ? 7.980 5.229 -3.729 1.00 88.44 176 TRP A O 1
ATOM 1373 N N . PHE A 1 177 ? 6.165 4.024 -3.141 1.00 89.75 177 PHE A N 1
ATOM 1374 C CA . PHE A 1 177 ? 5.184 5.003 -3.585 1.00 89.75 177 PHE A CA 1
ATOM 1375 C C . PHE A 1 177 ? 3.974 5.070 -2.656 1.00 89.75 177 PHE A C 1
ATOM 1377 O O . PHE A 1 177 ? 3.626 4.104 -1.970 1.00 89.75 177 PHE A O 1
ATOM 1384 N N . GLU A 1 178 ? 3.297 6.211 -2.724 1.00 91.94 178 GLU A N 1
ATOM 1385 C CA . GLU A 1 178 ? 1.866 6.312 -2.492 1.00 91.94 178 GLU A CA 1
ATOM 1386 C C . GLU A 1 178 ? 1.179 6.781 -3.781 1.00 91.94 178 GLU A C 1
ATOM 1388 O O . GLU A 1 178 ? 1.659 7.692 -4.457 1.00 91.94 178 GLU A O 1
ATOM 1393 N N . LEU A 1 179 ? 0.066 6.137 -4.133 1.00 90.81 179 LEU A N 1
ATOM 1394 C CA . LEU A 1 179 ? -0.743 6.491 -5.297 1.00 90.81 179 LEU A CA 1
ATOM 1395 C C . LEU A 1 179 ? -2.204 6.709 -4.904 1.00 90.81 179 LEU A C 1
ATOM 1397 O O . LEU A 1 179 ? -2.786 5.889 -4.197 1.00 90.81 179 LEU A O 1
ATOM 1401 N N . SER A 1 180 ? -2.828 7.750 -5.449 1.00 90.38 180 SER A N 1
ATOM 1402 C CA . SER A 1 180 ? -4.285 7.887 -5.482 1.00 90.38 180 SER A CA 1
ATOM 1403 C C . SER A 1 180 ? -4.877 7.114 -6.654 1.00 90.38 180 SER A C 1
ATOM 1405 O O . SER A 1 180 ? -4.348 7.198 -7.766 1.00 90.38 180 SER A O 1
ATOM 1407 N N . ARG A 1 181 ? -6.018 6.455 -6.435 1.00 87.38 181 ARG A N 1
ATOM 1408 C CA . ARG A 1 181 ? -6.830 5.825 -7.486 1.00 87.38 181 ARG A CA 1
ATOM 1409 C C . ARG A 1 181 ? -7.172 6.801 -8.609 1.00 87.38 181 ARG A C 1
ATOM 1411 O O . ARG A 1 181 ? -7.009 6.456 -9.774 1.00 87.38 181 ARG A O 1
ATOM 1418 N N . ASP A 1 182 ? -7.584 8.011 -8.245 1.00 80.50 182 ASP A N 1
ATOM 1419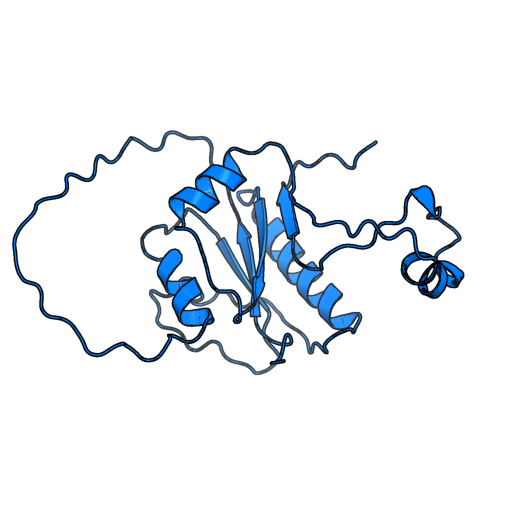 C CA . ASP A 1 182 ? -8.109 9.008 -9.183 1.00 80.50 182 ASP A CA 1
ATOM 1420 C C . ASP A 1 182 ? -7.028 9.938 -9.734 1.00 80.50 182 ASP A C 1
ATOM 1422 O O . ASP A 1 182 ? -7.339 10.981 -10.307 1.00 80.50 182 ASP A O 1
ATOM 1426 N N . SER A 1 183 ? -5.748 9.586 -9.575 1.00 59.97 183 SER A N 1
ATOM 1427 C CA . SER A 1 183 ? -4.664 10.333 -10.214 1.00 59.97 183 SER A CA 1
ATOM 1428 C C . SER A 1 183 ? -4.889 10.328 -11.728 1.00 59.97 183 SER A C 1
ATOM 1430 O O . SER A 1 183 ? -4.772 9.261 -12.339 1.00 59.97 183 SER A O 1
ATOM 1432 N N . PRO A 1 184 ? -5.172 11.476 -12.373 1.00 46.53 184 PRO A N 1
ATOM 1433 C CA . PRO A 1 184 ? -5.154 11.508 -13.820 1.00 46.53 184 PRO A CA 1
ATOM 1434 C C . PRO A 1 184 ? -3.726 11.188 -14.263 1.00 46.53 184 PRO A C 1
ATOM 1436 O O . PRO A 1 184 ? -2.763 11.707 -13.686 1.00 46.53 184 PRO A O 1
ATOM 1439 N N . CYS A 1 185 ? -3.569 10.334 -15.279 1.00 39.09 185 CYS A N 1
ATOM 1440 C CA . CYS A 1 185 ? -2.319 10.301 -16.032 1.00 39.09 185 CYS A CA 1
ATOM 1441 C C . CYS A 1 185 ? -2.003 11.749 -16.409 1.00 39.09 185 CYS A C 1
ATOM 1443 O O . CYS A 1 185 ? -2.823 12.390 -17.063 1.00 39.09 185 CYS A O 1
ATOM 1445 N N . ALA A 1 186 ? -0.875 12.278 -15.928 1.00 35.81 186 ALA A N 1
ATOM 1446 C CA . ALA A 1 186 ? -0.446 13.624 -16.270 1.00 35.81 186 ALA A CA 1
ATOM 1447 C C . ALA A 1 186 ? -0.416 13.739 -17.802 1.00 35.81 186 ALA A C 1
ATOM 1449 O O . ALA A 1 186 ? 0.357 13.036 -18.456 1.00 35.81 186 ALA A O 1
ATOM 1450 N N . SER A 1 187 ? -1.331 14.548 -18.337 1.00 30.86 187 SER A N 1
ATOM 1451 C CA . SER A 1 187 ? -1.450 14.903 -19.752 1.00 30.86 187 SER A CA 1
ATOM 1452 C C . SER A 1 187 ? -0.316 15.817 -20.183 1.00 30.86 187 SER A C 1
ATOM 1454 O O . SER A 1 187 ? -0.041 16.761 -19.404 1.00 30.86 187 SER A O 1
#

Foldseek 3Di:
DDDPFFWWKKKFADDPDDDDDPDDDDDDDDDDDPDDDPDPPQQLVQVQVLCQPVVPLIQIATAGEPPDDDDDDPSTSCPPRYDDYYGDDPPDVNVVVRVVRNVVVLVVDVRTFKIWIDGSRDHDPDHPVVVSCVRNVDPDKDWAWDDDPDCPVQPPPCPVVVPPDDSVRDTDTDPTIMDGPPDPPPD

Radius of gyration: 19.75 Å; chains: 1; bounding box: 43×38×68 Å

pLDDT: mean 72.54, std 21.15, range [24.03, 93.75]

Secondary structure (DSSP, 8-state):
----SS-EEEEE----S--------PPP---------PPPPPHHHHHHHHHTT-TTS-EEEEE--TT------TTSTTTT-BPS-----TTSHHHHHHHHHHHHHHHTSTT--EEEEE-TT----S-HHHHHHHHHH-SS-EEEE----STHHHHTTHHHHTTT--GGG---EEEEEEEETT-----

Organism: Zizania palustris (NCBI:txid103762)

Sequence (187 aa):
MHDMSDVAAVLARHDGAGVGRVSVRARSQGGVHVPRRPRRPAAGAALGAIFRGHEGLFSVYVHAPPGMVINVSNDSPFYRRQIPSQETSWGSVTLMDAEKRLLANALLDFSNERFVLLSESCIPVQSFPTVYGYLTGSRHSFVEIYYNQNKRAAAGTAAGWRRDITLPQWRKGSQWFELSRDSPCAS

InterPro domains:
  IPR003406 Glycosyl transferase, family 14 [PF02485] (49-182)
  IPR044174 Glycosyltransferase BC10-like [PTHR31042] (51-182)